Protein AF-A0A2S9KIG6-F1 (afdb_monomer_lite)

Sequence (234 aa):
MPQPHATAYAPYAATSIEDIPWLFLDARAYRRLGLVTIRHPGGATTRANHVIVSNYGIFVIEENTESGTFQASPGINWTQYRGEQSLEIPSPVRQVSNEVQALLEALDLPGSCFHPAVFFTSGQAYLKGEVPDNVIAEGFTDYVKSFKKVMLSDSQVEDIVAQLTTPKAQAKPEHKPQPHPPTQPAHSKPAPGRHEPAHPAPTPAPNQAKNIIYGLAALLLGALIMSLLVSWLS

pLDDT: mean 72.73, std 25.73, range [27.38, 98.44]

Organism: NCBI:txid86180

Structure (mmCIF, N/CA/C/O backbone):
data_AF-A0A2S9KIG6-F1
#
_entry.id   AF-A0A2S9KIG6-F1
#
loop_
_atom_site.group_PDB
_atom_site.id
_atom_site.type_symbol
_atom_site.label_atom_id
_atom_site.label_alt_id
_atom_site.label_comp_id
_atom_site.label_asym_id
_atom_site.label_entity_id
_atom_site.label_seq_id
_atom_site.pdbx_PDB_ins_code
_atom_site.Cartn_x
_atom_site.Cartn_y
_atom_site.Cartn_z
_atom_site.occupancy
_atom_site.B_iso_or_equiv
_atom_site.auth_seq_id
_atom_site.auth_comp_id
_atom_site.auth_asym_id
_atom_site.auth_atom_id
_atom_site.pdbx_PDB_model_num
ATOM 1 N N . MET A 1 1 ? 3.557 8.461 28.977 1.00 37.84 1 MET A N 1
ATOM 2 C CA . MET A 1 1 ? 4.339 8.462 27.722 1.00 37.84 1 MET A CA 1
ATOM 3 C C . MET A 1 1 ? 3.450 8.997 26.609 1.00 37.84 1 MET A C 1
ATOM 5 O O . MET A 1 1 ? 2.283 8.624 26.605 1.00 37.84 1 MET A O 1
ATOM 9 N N . PRO A 1 2 ? 3.921 9.902 25.739 1.00 47.59 2 PRO A N 1
ATOM 10 C CA . PRO A 1 2 ? 3.135 10.356 24.594 1.00 47.59 2 PRO A CA 1
ATOM 11 C C . PRO A 1 2 ? 3.133 9.281 23.494 1.00 47.59 2 PRO A C 1
ATOM 13 O O . PRO A 1 2 ? 4.197 8.843 23.068 1.00 47.59 2 PRO A O 1
ATOM 16 N N . GLN A 1 3 ? 1.942 8.849 23.078 1.00 52.91 3 GLN A N 1
ATOM 17 C CA . GLN A 1 3 ? 1.726 7.927 21.955 1.00 52.91 3 GLN A CA 1
ATOM 18 C C . GLN A 1 3 ? 1.949 8.661 20.613 1.00 52.91 3 GLN A C 1
ATOM 20 O O . GLN A 1 3 ? 1.585 9.841 20.527 1.00 52.91 3 GLN A O 1
ATOM 25 N N . PRO A 1 4 ? 2.518 8.019 19.574 1.00 60.47 4 PRO A N 1
ATOM 26 C CA . PRO A 1 4 ? 2.580 8.590 18.230 1.00 60.47 4 PRO A CA 1
ATOM 27 C C . PRO A 1 4 ? 1.174 8.936 17.716 1.00 60.47 4 PRO A C 1
ATOM 29 O O . PRO A 1 4 ? 0.182 8.281 18.035 1.00 60.47 4 PRO A O 1
ATOM 32 N N . HIS A 1 5 ? 1.066 10.027 16.960 1.00 58.91 5 HIS A N 1
ATOM 33 C CA . HIS A 1 5 ? -0.221 10.547 16.491 1.00 58.91 5 HIS A CA 1
ATOM 34 C C . HIS A 1 5 ? -0.214 10.680 14.971 1.00 58.91 5 HIS A C 1
ATOM 36 O O . HIS A 1 5 ? 0.712 11.265 14.403 1.00 58.91 5 HIS A O 1
ATOM 42 N N . ALA A 1 6 ? -1.264 10.166 14.333 1.00 67.12 6 ALA A N 1
ATOM 43 C CA . ALA A 1 6 ? -1.491 10.277 12.902 1.00 67.12 6 ALA A CA 1
ATOM 44 C C . ALA A 1 6 ? -2.525 11.371 12.583 1.00 67.12 6 ALA A C 1
ATOM 46 O O . ALA A 1 6 ? -3.365 11.719 13.411 1.00 67.12 6 ALA A O 1
ATOM 47 N N . THR A 1 7 ? -2.436 11.953 11.392 1.00 66.75 7 THR A N 1
ATOM 48 C CA . THR A 1 7 ? -3.397 12.930 10.866 1.00 66.75 7 THR A CA 1
ATOM 49 C C . THR A 1 7 ? -3.489 12.783 9.355 1.00 66.75 7 THR A C 1
ATOM 51 O O . THR A 1 7 ? -2.460 12.775 8.684 1.00 66.75 7 THR A O 1
ATOM 54 N N . ALA A 1 8 ? -4.700 12.723 8.818 1.00 55.22 8 ALA A N 1
ATOM 55 C CA . ALA A 1 8 ? -4.980 12.557 7.405 1.00 55.22 8 ALA A CA 1
ATOM 56 C C . ALA A 1 8 ? -5.718 13.772 6.859 1.00 55.22 8 ALA A C 1
ATOM 58 O O . ALA A 1 8 ? -6.449 14.457 7.577 1.00 55.22 8 ALA A O 1
ATOM 59 N N . TYR A 1 9 ? -5.527 14.028 5.571 1.00 48.12 9 TYR A N 1
ATOM 60 C CA . TYR A 1 9 ? -6.346 14.985 4.838 1.00 48.12 9 TYR A CA 1
ATOM 61 C C . TYR A 1 9 ? -7.692 14.360 4.440 1.00 48.12 9 TYR A C 1
ATOM 63 O O . TYR A 1 9 ? -7.824 13.136 4.391 1.00 48.12 9 TYR A O 1
ATOM 71 N N . ALA A 1 10 ? -8.694 15.221 4.219 1.00 47.88 10 ALA A N 1
ATOM 72 C CA . ALA A 1 10 ? -10.093 14.864 3.965 1.00 47.88 10 ALA A CA 1
ATOM 73 C C . ALA A 1 10 ? -10.262 13.700 2.961 1.00 47.88 10 ALA A C 1
ATOM 75 O O . ALA A 1 10 ? -9.436 13.564 2.054 1.00 47.88 10 ALA A O 1
ATOM 76 N N . PRO A 1 11 ? -11.331 12.881 3.079 1.00 53.16 11 PRO A N 1
ATOM 77 C CA . PRO A 1 11 ? -11.620 11.841 2.096 1.00 53.16 11 PRO A CA 1
ATOM 78 C C . PRO A 1 11 ? -11.667 12.459 0.695 1.00 53.16 11 PRO A C 1
ATOM 80 O O . PRO A 1 11 ? -12.357 13.454 0.467 1.00 53.16 11 PRO A O 1
ATOM 83 N N . TYR A 1 12 ? -10.885 11.892 -0.222 1.00 48.88 12 TYR A N 1
ATOM 84 C CA . TYR A 1 12 ? -10.748 12.395 -1.584 1.00 48.88 12 TYR A CA 1
ATOM 85 C C . TYR A 1 12 ? -12.115 12.486 -2.284 1.00 48.88 12 TYR A C 1
ATOM 87 O O . TYR A 1 12 ? -12.825 11.485 -2.416 1.00 48.88 12 TYR A O 1
ATOM 95 N N . ALA A 1 13 ? -12.447 13.673 -2.797 1.00 44.22 13 ALA A N 1
ATOM 96 C CA . ALA A 1 13 ? -13.462 13.836 -3.830 1.00 44.22 13 ALA A CA 1
ATOM 97 C C . ALA A 1 13 ? -12.830 13.472 -5.183 1.00 44.22 13 ALA A C 1
ATOM 99 O O . ALA A 1 13 ? -11.855 14.104 -5.589 1.00 44.22 13 ALA A O 1
ATOM 100 N N . ALA A 1 14 ? -13.362 12.444 -5.851 1.00 45.72 14 ALA A N 1
ATOM 101 C CA . ALA A 1 14 ? -12.839 11.926 -7.116 1.00 45.72 14 ALA A CA 1
ATOM 102 C C . ALA A 1 14 ? -12.773 13.027 -8.184 1.00 45.72 14 ALA A C 1
ATOM 104 O O . ALA A 1 14 ? -13.810 13.427 -8.717 1.00 45.72 14 ALA A O 1
ATOM 105 N N . THR A 1 15 ? -11.578 13.545 -8.469 1.00 38.34 15 THR A N 1
ATOM 106 C CA . THR A 1 15 ? -11.405 14.640 -9.443 1.00 38.34 15 THR A CA 1
ATOM 107 C C . THR A 1 15 ? -10.122 14.550 -10.281 1.00 38.34 15 THR A C 1
ATOM 109 O O . THR A 1 15 ? -9.978 15.361 -11.196 1.00 38.34 15 THR A O 1
ATOM 112 N N . SER A 1 16 ? -9.231 13.564 -10.076 1.00 48.81 16 SER A N 1
ATOM 113 C CA . SER A 1 16 ? -8.034 13.367 -10.921 1.00 48.81 16 SER A CA 1
ATOM 114 C C . SER A 1 16 ? -7.972 11.976 -11.578 1.00 48.81 16 SER A C 1
ATOM 116 O O . SER A 1 16 ? -8.570 11.013 -11.109 1.00 48.81 16 SER A O 1
ATOM 118 N N . ILE A 1 17 ? -7.246 11.853 -12.699 1.00 48.78 17 ILE A N 1
ATOM 119 C CA . ILE A 1 17 ? -7.000 10.572 -13.405 1.00 48.78 17 ILE A CA 1
ATOM 120 C C . ILE A 1 17 ? -6.242 9.569 -12.507 1.00 48.78 17 ILE A C 1
ATOM 122 O O . ILE A 1 17 ? -6.382 8.360 -12.675 1.00 48.78 17 ILE A O 1
ATOM 126 N N . GLU A 1 18 ? -5.525 10.068 -11.497 1.00 53.94 18 GLU A N 1
ATOM 127 C CA . GLU A 1 18 ? -4.848 9.291 -10.445 1.00 53.94 18 GLU A CA 1
ATOM 128 C C . GLU A 1 18 ? -5.850 8.565 -9.515 1.00 53.94 18 GLU A C 1
ATOM 130 O O . GLU A 1 18 ? -5.496 7.610 -8.826 1.00 53.94 18 GLU A O 1
ATOM 135 N N . ASP A 1 19 ? -7.138 8.946 -9.527 1.00 58.09 19 ASP A N 1
ATOM 136 C CA . ASP A 1 19 ? -8.172 8.310 -8.703 1.00 58.09 19 ASP A CA 1
ATOM 137 C C . ASP A 1 19 ? -8.718 6.988 -9.292 1.00 58.09 19 ASP A C 1
ATOM 139 O O . ASP A 1 19 ? -9.339 6.207 -8.566 1.00 58.09 19 ASP A O 1
ATOM 143 N N . ILE A 1 20 ? -8.516 6.712 -10.589 1.00 60.66 20 ILE A N 1
ATOM 144 C CA . ILE A 1 20 ? -9.238 5.658 -11.338 1.00 60.66 20 ILE A CA 1
ATOM 145 C C . ILE A 1 20 ? -9.161 4.256 -10.702 1.00 60.66 20 ILE A C 1
ATOM 147 O O . ILE A 1 20 ? -10.201 3.603 -10.586 1.00 60.66 20 ILE A O 1
ATOM 151 N N . PRO A 1 21 ? -7.999 3.766 -10.242 1.00 60.84 21 PRO A N 1
ATOM 152 C CA . PRO A 1 21 ? -7.894 2.416 -9.679 1.00 60.84 21 PRO A CA 1
ATOM 153 C C . PRO A 1 21 ? -8.640 2.248 -8.350 1.00 60.84 21 PRO A C 1
ATOM 155 O O . PRO A 1 21 ? -9.051 1.146 -7.978 1.00 60.84 21 PRO A O 1
ATOM 158 N N . TRP A 1 22 ? -8.838 3.359 -7.642 1.00 67.81 22 TRP A N 1
ATOM 159 C CA . TRP A 1 22 ? -9.483 3.418 -6.338 1.00 67.81 22 TRP A CA 1
ATOM 160 C C . TRP A 1 22 ? -11.014 3.473 -6.442 1.00 67.81 22 TRP A C 1
ATOM 162 O O . TRP A 1 22 ? -11.701 3.110 -5.488 1.00 67.81 22 TRP A O 1
ATOM 172 N N . LEU A 1 23 ? -11.557 3.880 -7.599 1.00 63.09 23 LEU A N 1
ATOM 173 C CA . LEU A 1 23 ? -13.000 4.046 -7.837 1.00 63.09 23 LEU A CA 1
ATOM 174 C C . LEU A 1 23 ? -13.799 2.735 -7.779 1.00 63.09 23 LEU A C 1
ATOM 176 O O . LEU A 1 23 ? -15.009 2.765 -7.568 1.00 63.09 23 LEU A O 1
ATOM 180 N N . PHE A 1 24 ? -13.150 1.583 -7.967 1.00 79.56 24 PHE A N 1
ATOM 181 C CA . PHE A 1 24 ? -13.828 0.280 -8.046 1.00 79.56 24 PHE A CA 1
ATOM 182 C C . PHE A 1 24 ? -13.965 -0.445 -6.696 1.00 79.56 24 PHE A C 1
ATOM 184 O O . PHE A 1 24 ? -14.410 -1.604 -6.636 1.00 79.56 24 PHE A O 1
ATOM 191 N N . LEU A 1 25 ? -13.587 0.220 -5.604 1.00 87.81 25 LEU A N 1
ATOM 192 C CA . LEU A 1 25 ? -13.814 -0.237 -4.238 1.00 87.81 25 LEU A CA 1
ATOM 193 C C . LEU A 1 25 ? -15.063 0.446 -3.666 1.00 87.81 25 LEU A C 1
ATOM 195 O O . LEU A 1 25 ? -15.216 1.660 -3.761 1.00 87.81 25 LEU A O 1
ATOM 199 N N . ASP A 1 26 ? -15.960 -0.335 -3.056 1.00 90.31 26 ASP A N 1
ATOM 200 C CA . ASP A 1 26 ? -17.118 0.225 -2.352 1.00 90.31 26 ASP A CA 1
ATOM 201 C C . ASP A 1 26 ? -16.625 1.054 -1.160 1.00 90.31 26 ASP A C 1
ATOM 203 O O . ASP A 1 26 ? -16.084 0.502 -0.201 1.00 90.31 26 ASP A O 1
ATOM 207 N N . ALA A 1 27 ? -16.840 2.370 -1.202 1.00 88.19 27 ALA A N 1
ATOM 208 C CA . ALA A 1 27 ? -16.428 3.298 -0.150 1.00 88.19 27 ALA A CA 1
ATOM 209 C C . ALA A 1 27 ? -17.022 2.950 1.232 1.00 88.19 27 ALA A C 1
ATOM 211 O O . ALA A 1 27 ? -16.457 3.321 2.266 1.00 88.19 27 ALA A O 1
ATOM 212 N N . ARG A 1 28 ? -18.140 2.205 1.271 1.00 89.00 28 ARG A N 1
ATOM 213 C CA . ARG A 1 28 ? -18.754 1.686 2.503 1.00 89.00 28 ARG A CA 1
ATOM 214 C C . ARG A 1 28 ? -18.085 0.427 3.051 1.00 89.00 28 ARG A C 1
ATOM 216 O O . ARG A 1 28 ? -18.244 0.155 4.237 1.00 89.00 28 ARG A O 1
ATOM 223 N N . ALA A 1 29 ? -17.301 -0.292 2.261 1.00 93.06 29 ALA A N 1
ATOM 224 C CA . ALA A 1 29 ? -16.521 -1.443 2.725 1.00 93.06 29 ALA A CA 1
ATOM 225 C C . ALA A 1 29 ? -15.015 -1.138 2.833 1.00 93.06 29 ALA A C 1
ATOM 227 O O . ALA A 1 29 ? -14.299 -1.780 3.601 1.00 93.06 29 ALA A O 1
ATOM 228 N N . TYR A 1 30 ? -14.540 -0.151 2.073 1.00 95.50 30 TYR A N 1
ATOM 229 C CA . TYR A 1 30 ? -13.139 0.232 1.941 1.00 95.50 30 TYR A CA 1
ATOM 230 C C . TYR A 1 30 ? -13.019 1.750 2.108 1.00 95.50 30 TYR A C 1
ATOM 232 O O . TYR A 1 30 ? -13.205 2.521 1.165 1.00 95.50 30 TYR A O 1
ATOM 240 N N . ARG A 1 31 ? -12.731 2.194 3.333 1.00 94.38 31 ARG A N 1
ATOM 241 C CA . ARG A 1 31 ? -12.563 3.610 3.680 1.00 94.38 31 ARG A CA 1
ATOM 242 C C . ARG A 1 31 ? -11.214 4.087 3.157 1.00 94.38 31 ARG A C 1
ATOM 244 O O . ARG A 1 31 ? -10.185 3.856 3.790 1.00 94.38 31 ARG A O 1
ATOM 251 N N . ARG A 1 32 ? -11.215 4.733 1.992 1.00 91.56 32 ARG A N 1
ATOM 252 C CA . ARG A 1 32 ? -10.014 5.375 1.451 1.00 91.56 32 ARG A CA 1
ATOM 253 C C . ARG A 1 32 ? -9.707 6.645 2.233 1.00 91.56 32 ARG A C 1
ATOM 255 O O . ARG A 1 32 ? -10.530 7.555 2.309 1.00 91.56 32 ARG A O 1
ATOM 262 N N . LEU A 1 33 ? -8.498 6.704 2.759 1.00 89.19 33 LEU A N 1
ATOM 263 C CA . LEU A 1 33 ? -7.903 7.883 3.355 1.00 89.19 33 LEU A CA 1
ATOM 264 C C . LEU A 1 33 ? -6.919 8.478 2.349 1.00 89.19 33 LEU A C 1
ATOM 266 O O . LEU A 1 33 ? -6.248 7.742 1.621 1.00 89.19 33 LEU A O 1
ATOM 270 N N . GLY A 1 34 ? -6.867 9.810 2.289 1.00 78.44 34 GLY A N 1
ATOM 271 C CA . GLY A 1 34 ? -5.808 10.492 1.555 1.00 78.44 34 GLY A CA 1
ATOM 272 C C . GLY A 1 34 ? -4.480 10.427 2.304 1.00 78.44 34 GLY A C 1
ATOM 273 O O . GLY A 1 34 ? -4.281 9.552 3.144 1.00 78.44 34 GLY A O 1
ATOM 274 N N . LEU A 1 35 ? -3.597 11.395 2.049 1.00 86.38 35 LEU A N 1
ATOM 275 C CA . LEU A 1 35 ? -2.304 11.480 2.725 1.00 86.38 35 LEU A CA 1
ATOM 276 C C . LEU A 1 35 ? -2.468 11.401 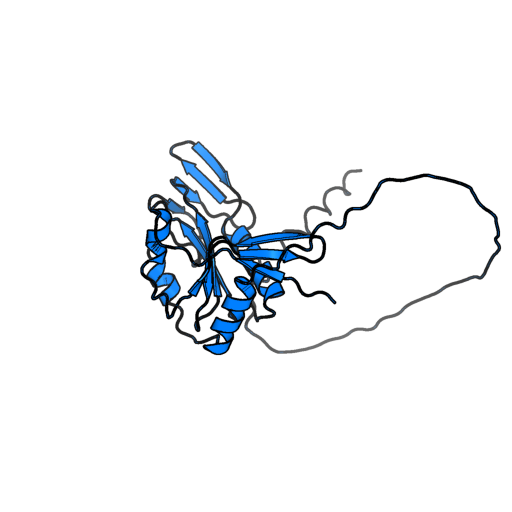4.249 1.00 86.38 35 LEU A C 1
ATOM 278 O O . LEU A 1 35 ? -2.981 12.339 4.865 1.00 86.38 35 LEU A O 1
ATOM 282 N N . VAL A 1 36 ? -1.966 10.320 4.842 1.00 90.75 36 VAL A N 1
ATOM 283 C CA . VAL A 1 36 ? -1.833 10.114 6.284 1.00 90.75 36 VAL A CA 1
ATOM 284 C C . VAL A 1 36 ? -0.423 10.516 6.704 1.00 90.75 36 VAL A C 1
ATOM 286 O O . VAL A 1 36 ? 0.570 10.116 6.108 1.00 90.75 36 VAL A O 1
ATOM 289 N N . THR A 1 37 ? -0.315 11.327 7.748 1.00 90.81 37 THR A N 1
ATOM 290 C CA . THR A 1 37 ? 0.945 11.821 8.304 1.00 90.81 37 THR A CA 1
ATOM 291 C C . THR A 1 37 ? 1.086 11.339 9.742 1.00 90.81 37 THR A C 1
ATOM 293 O O . THR A 1 37 ? 0.285 11.721 10.590 1.00 90.81 37 THR A O 1
ATOM 296 N N . ILE A 1 38 ? 2.112 10.543 10.033 1.00 90.50 38 ILE A N 1
ATOM 297 C CA . ILE A 1 38 ? 2.402 9.974 11.355 1.00 90.50 38 ILE A CA 1
ATOM 298 C C . ILE A 1 38 ? 3.575 10.722 11.972 1.00 90.50 38 ILE A C 1
ATOM 300 O O . ILE A 1 38 ? 4.651 10.801 11.379 1.00 90.50 38 ILE A O 1
ATOM 304 N N . ARG A 1 39 ? 3.376 11.271 13.171 1.00 88.94 39 ARG A N 1
ATOM 305 C CA . ARG A 1 39 ? 4.430 11.951 13.929 1.00 88.94 39 ARG A CA 1
ATOM 306 C C . ARG A 1 39 ? 5.043 11.007 14.952 1.00 88.94 39 ARG A C 1
ATOM 308 O O . ARG A 1 39 ? 4.350 10.541 15.858 1.00 88.94 39 ARG A O 1
ATOM 315 N N . HIS A 1 40 ? 6.348 10.799 14.828 1.00 85.25 40 HIS A N 1
ATOM 316 C CA . HIS A 1 40 ? 7.140 9.969 15.727 1.00 85.25 40 HIS A CA 1
ATOM 317 C C . HIS A 1 40 ? 7.564 10.729 16.986 1.00 85.25 40 HIS A C 1
ATOM 319 O O . HIS A 1 40 ? 7.754 11.955 16.944 1.00 85.25 40 HIS A O 1
ATOM 325 N N . PRO A 1 41 ? 7.805 10.020 18.103 1.00 80.31 41 PRO A N 1
ATOM 326 C CA . PRO A 1 41 ? 8.571 10.564 19.217 1.00 80.31 41 PRO A CA 1
ATOM 327 C C . PRO A 1 41 ? 9.927 11.086 18.711 1.00 80.31 41 PRO A C 1
ATOM 329 O O . PRO A 1 41 ? 10.682 10.362 18.073 1.00 80.31 41 PRO A O 1
ATOM 332 N N . GLY A 1 42 ? 10.228 12.366 18.950 1.00 80.62 42 GLY A N 1
ATOM 333 C CA . GLY A 1 42 ? 11.438 13.025 18.428 1.00 80.62 42 GLY A CA 1
ATOM 334 C C . GLY A 1 42 ? 11.208 13.941 17.220 1.00 80.62 42 GLY A C 1
ATOM 335 O O . GLY A 1 42 ? 12.139 14.607 16.780 1.00 80.62 42 GLY A O 1
ATOM 336 N N . GLY A 1 43 ? 9.973 14.039 16.716 1.00 83.31 43 GLY A N 1
ATOM 337 C CA . GLY A 1 43 ? 9.573 15.053 15.732 1.00 83.31 43 GLY A CA 1
ATOM 338 C C . GLY A 1 43 ? 9.741 14.645 14.267 1.00 83.31 43 GLY A C 1
ATOM 339 O O . GLY A 1 43 ? 9.265 15.362 13.386 1.00 83.31 43 GLY A O 1
ATOM 340 N N . ALA A 1 44 ? 10.349 13.486 13.995 1.00 87.75 44 ALA A N 1
ATOM 341 C CA . ALA A 1 44 ? 10.340 12.891 12.662 1.00 87.75 44 ALA A CA 1
ATOM 342 C C . ALA A 1 44 ? 8.904 12.565 12.219 1.00 87.75 44 ALA A C 1
ATOM 344 O O . ALA A 1 44 ? 8.010 12.339 13.038 1.00 87.75 44 ALA A O 1
ATOM 345 N N . THR A 1 45 ? 8.673 12.559 10.909 1.00 90.94 45 THR A N 1
ATOM 346 C CA . THR A 1 45 ? 7.348 12.335 10.329 1.00 90.94 45 THR A CA 1
ATOM 347 C C . THR A 1 45 ? 7.434 11.312 9.205 1.00 90.94 45 THR A C 1
ATOM 349 O O . THR A 1 45 ? 8.243 11.482 8.296 1.00 90.94 45 THR A O 1
ATOM 352 N N . THR A 1 46 ? 6.573 10.297 9.247 1.00 92.00 46 THR A N 1
ATOM 353 C CA . THR A 1 46 ? 6.326 9.386 8.121 1.00 92.00 46 THR A CA 1
ATOM 354 C C . THR A 1 46 ? 5.027 9.787 7.439 1.00 92.00 46 THR A C 1
ATOM 356 O O . THR A 1 46 ? 4.073 10.202 8.096 1.00 92.00 46 THR A O 1
ATOM 359 N N . ARG A 1 47 ? 4.990 9.693 6.116 1.00 91.25 47 ARG A N 1
ATOM 360 C CA . ARG A 1 47 ? 3.796 9.930 5.307 1.00 91.25 47 ARG A CA 1
ATOM 361 C C . ARG A 1 47 ? 3.416 8.624 4.632 1.00 91.25 47 ARG A C 1
ATOM 363 O O . ARG A 1 47 ? 4.324 7.915 4.243 1.00 91.25 47 ARG A O 1
ATOM 370 N N . ALA A 1 48 ? 2.122 8.349 4.539 1.00 90.00 48 ALA A N 1
ATOM 371 C CA . ALA A 1 48 ? 1.548 7.275 3.744 1.00 90.00 48 ALA A CA 1
ATOM 372 C C . ALA A 1 48 ? 0.494 7.901 2.835 1.00 90.00 48 ALA A C 1
ATOM 374 O O . ALA A 1 48 ? -0.492 8.465 3.319 1.00 90.00 48 ALA A O 1
ATOM 375 N N . ASN A 1 49 ? 0.739 7.894 1.527 1.00 81.81 49 ASN A N 1
ATOM 376 C CA . ASN A 1 49 ? -0.070 8.667 0.581 1.00 81.81 49 ASN A CA 1
ATOM 377 C C . ASN A 1 49 ? -1.469 8.069 0.390 1.00 81.81 49 ASN A C 1
ATOM 379 O O . ASN A 1 49 ? -2.450 8.810 0.301 1.00 81.81 49 ASN A O 1
ATOM 383 N N . HIS A 1 50 ? -1.553 6.737 0.379 1.00 89.38 50 HIS A N 1
ATOM 384 C CA . HIS A 1 50 ? -2.787 6.002 0.143 1.00 89.38 50 HIS A CA 1
ATOM 385 C C . HIS A 1 50 ? -2.959 4.936 1.217 1.00 89.38 50 HIS A C 1
ATOM 387 O O . HIS A 1 50 ? -2.212 3.961 1.284 1.00 89.38 50 HIS A O 1
ATOM 393 N N . VAL A 1 51 ? -3.975 5.122 2.057 1.00 94.19 51 VAL A N 1
ATOM 394 C CA . VAL A 1 51 ? -4.354 4.142 3.075 1.00 94.19 51 VAL A CA 1
ATOM 395 C C . VAL A 1 51 ? -5.810 3.763 2.867 1.00 94.19 51 VAL A C 1
ATOM 397 O O . VAL A 1 51 ? -6.669 4.625 2.697 1.00 94.19 51 VAL A O 1
ATOM 400 N N . ILE A 1 52 ? -6.110 2.469 2.891 1.00 95.75 52 ILE A N 1
ATOM 401 C CA . ILE A 1 52 ? -7.481 1.959 2.855 1.00 95.75 52 ILE A CA 1
ATOM 402 C C . ILE A 1 52 ? -7.733 1.184 4.137 1.00 95.75 52 ILE A C 1
ATOM 404 O O . ILE A 1 52 ? -7.021 0.228 4.434 1.00 95.75 52 ILE A O 1
ATOM 408 N N . VAL A 1 53 ? -8.778 1.558 4.868 1.00 97.38 53 VAL A N 1
ATOM 409 C CA . VAL A 1 53 ? -9.211 0.854 6.078 1.00 97.38 53 VAL A CA 1
ATOM 410 C C . VAL A 1 53 ? -10.464 0.042 5.762 1.00 97.38 53 VAL A C 1
ATOM 412 O O . VAL A 1 53 ? -11.434 0.558 5.207 1.00 97.38 53 VAL A O 1
ATOM 415 N N . SER A 1 54 ? -10.445 -1.245 6.091 1.00 98.25 54 SER A N 1
ATOM 416 C CA . SER A 1 54 ? -11.551 -2.175 5.862 1.00 98.25 54 SER A CA 1
ATOM 417 C C . SER A 1 54 ? -11.600 -3.226 6.967 1.00 98.25 54 SER A C 1
ATOM 419 O O . SER A 1 54 ? -10.603 -3.474 7.641 1.00 98.25 54 SER A O 1
ATOM 421 N N . ASN A 1 55 ? -12.722 -3.933 7.104 1.00 98.31 55 ASN A N 1
ATOM 422 C CA . ASN A 1 55 ? -12.808 -5.107 7.973 1.00 98.31 55 ASN A CA 1
ATOM 423 C C . ASN A 1 55 ? -11.763 -6.178 7.626 1.00 98.31 55 ASN A C 1
ATOM 425 O O . ASN A 1 55 ? -11.392 -6.970 8.487 1.00 98.31 55 ASN A O 1
ATOM 429 N N . TYR A 1 56 ? -11.270 -6.214 6.384 1.00 98.44 56 TYR A N 1
ATOM 430 C CA . TYR A 1 56 ? -10.248 -7.166 5.932 1.00 98.44 56 TYR A CA 1
ATOM 431 C C . TYR A 1 56 ? -8.807 -6.750 6.277 1.00 98.44 56 TYR A C 1
ATOM 433 O O . TYR A 1 56 ? -7.877 -7.521 6.040 1.00 98.44 56 TYR A O 1
ATOM 441 N N . GLY A 1 57 ? -8.616 -5.559 6.850 1.00 98.19 57 GLY A N 1
ATOM 442 C CA . GLY A 1 57 ? -7.316 -5.012 7.235 1.00 98.19 57 GLY A CA 1
ATOM 443 C C . GLY A 1 57 ? -7.088 -3.584 6.736 1.00 98.19 57 GLY A C 1
ATOM 444 O O . GLY A 1 57 ? -7.983 -2.931 6.195 1.00 98.19 57 GLY A O 1
ATOM 445 N N . ILE A 1 58 ? -5.861 -3.114 6.937 1.00 98.06 58 ILE A N 1
ATOM 446 C CA . ILE A 1 58 ? -5.363 -1.799 6.545 1.00 98.06 58 ILE A CA 1
ATOM 447 C C . ILE A 1 58 ? -4.410 -1.994 5.372 1.00 98.06 58 ILE A C 1
ATOM 449 O O . ILE A 1 58 ? -3.325 -2.553 5.527 1.00 98.06 58 ILE A O 1
ATOM 453 N N . PHE A 1 59 ? -4.808 -1.526 4.198 1.00 97.50 59 PHE A N 1
ATOM 454 C CA . PHE A 1 59 ? -3.962 -1.541 3.013 1.00 97.50 59 PHE A CA 1
ATOM 455 C C . PHE A 1 59 ? -3.175 -0.241 2.973 1.00 97.50 59 PHE A C 1
ATOM 457 O O . PHE A 1 59 ? -3.767 0.838 2.994 1.00 97.50 59 PHE A O 1
ATOM 464 N N . VAL A 1 60 ? -1.854 -0.351 2.935 1.00 96.69 60 VAL A N 1
ATOM 465 C CA . VAL A 1 60 ? -0.938 0.788 2.831 1.00 96.69 60 VAL A CA 1
ATOM 466 C C . VAL A 1 60 ? -0.312 0.689 1.458 1.00 96.69 60 VAL A C 1
ATOM 468 O O . VAL A 1 60 ? 0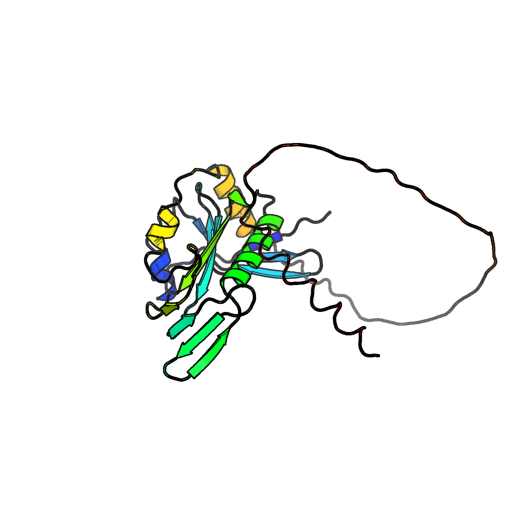.291 -0.341 1.154 1.00 96.69 60 VAL A O 1
ATOM 471 N N . ILE A 1 61 ? -0.535 1.691 0.612 1.00 94.81 61 ILE A N 1
ATOM 472 C CA . ILE A 1 61 ? -0.126 1.628 -0.785 1.00 94.81 61 ILE A CA 1
ATOM 473 C C . ILE A 1 61 ? 0.898 2.711 -1.102 1.00 94.81 61 ILE A C 1
ATOM 475 O O . ILE A 1 61 ? 0.602 3.904 -1.018 1.00 94.81 61 ILE A O 1
ATOM 479 N N . GLU A 1 62 ? 2.068 2.262 -1.548 1.00 92.81 62 GLU A N 1
ATOM 480 C CA . GLU A 1 62 ? 3.027 3.093 -2.268 1.00 92.81 62 GLU A CA 1
ATOM 481 C C . GLU A 1 62 ? 2.585 3.168 -3.732 1.00 92.81 62 GLU A C 1
ATOM 483 O O . GLU A 1 62 ? 2.607 2.167 -4.458 1.00 92.81 62 GLU A O 1
ATOM 488 N N . GLU A 1 63 ? 2.145 4.346 -4.162 1.00 89.88 63 GLU A N 1
ATOM 489 C CA . GLU A 1 63 ? 1.813 4.597 -5.561 1.00 89.88 63 GLU A CA 1
ATOM 490 C C . GLU A 1 63 ? 3.080 4.934 -6.352 1.00 89.88 63 GLU A C 1
ATOM 492 O O . GLU A 1 63 ? 3.849 5.818 -5.981 1.00 89.88 63 GLU A O 1
ATOM 497 N N . ASN A 1 64 ? 3.264 4.266 -7.489 1.00 90.44 64 ASN A N 1
ATOM 498 C CA . ASN A 1 64 ? 4.311 4.581 -8.444 1.00 90.44 64 ASN A CA 1
ATOM 499 C C . ASN A 1 64 ? 3.698 4.977 -9.796 1.00 90.44 64 ASN A C 1
ATOM 501 O O . ASN A 1 64 ? 3.151 4.152 -10.528 1.00 90.44 64 ASN A O 1
ATOM 505 N N . THR A 1 65 ? 3.804 6.253 -10.149 1.00 90.69 65 THR A N 1
ATOM 506 C CA . THR A 1 65 ? 3.242 6.810 -11.391 1.00 90.69 65 THR A CA 1
ATOM 507 C C . THR A 1 65 ? 4.207 6.727 -12.574 1.00 90.69 65 THR A C 1
ATOM 509 O O . THR A 1 65 ? 3.882 7.153 -13.684 1.00 90.69 65 THR A O 1
ATOM 512 N N . GLU A 1 66 ? 5.407 6.183 -12.376 1.00 91.06 66 GLU A N 1
ATOM 513 C CA . GLU A 1 66 ? 6.437 6.164 -13.401 1.00 91.06 66 GLU A CA 1
ATOM 514 C C . GLU A 1 66 ? 6.174 5.053 -14.433 1.00 91.06 66 GLU A C 1
ATOM 516 O O . GLU A 1 66 ? 5.682 3.961 -14.136 1.00 91.06 66 GLU A O 1
ATOM 521 N N . SER A 1 67 ? 6.534 5.318 -15.688 1.00 93.44 67 SER A N 1
ATOM 522 C CA . SER A 1 67 ? 6.546 4.320 -16.762 1.00 93.44 67 SER A CA 1
ATOM 523 C C . SER A 1 67 ? 7.945 3.742 -16.982 1.00 93.44 67 SER A C 1
ATOM 525 O O . SER A 1 67 ? 8.963 4.366 -16.642 1.00 93.44 67 SER A O 1
ATOM 527 N N . GLY A 1 68 ? 8.006 2.552 -17.577 1.00 94.94 68 GLY A N 1
ATOM 528 C CA . GLY A 1 68 ? 9.252 1.874 -17.928 1.00 94.94 68 GLY A CA 1
ATOM 529 C C . GLY A 1 68 ? 9.279 0.412 -17.499 1.00 94.94 68 GLY A C 1
ATOM 530 O O . GLY A 1 68 ? 8.282 -0.159 -17.064 1.00 94.94 68 GLY A O 1
ATOM 531 N N . THR A 1 69 ? 10.444 -0.213 -17.641 1.00 96.56 69 THR A N 1
ATOM 532 C CA . THR A 1 69 ? 10.679 -1.549 -17.082 1.00 96.56 69 THR A CA 1
ATOM 533 C C . THR A 1 69 ? 11.333 -1.416 -15.716 1.00 96.56 69 THR A C 1
ATOM 535 O O . THR A 1 69 ? 12.359 -0.756 -15.604 1.00 96.56 69 THR A O 1
ATOM 538 N N . PHE A 1 70 ? 10.786 -2.065 -14.698 1.00 96.19 70 PHE A N 1
ATOM 539 C CA . PHE A 1 70 ? 11.308 -2.047 -13.338 1.00 96.19 70 PHE A CA 1
ATOM 540 C C . PHE A 1 70 ? 11.830 -3.431 -12.987 1.00 96.19 70 PHE A C 1
ATOM 542 O O . PHE A 1 70 ? 11.080 -4.406 -12.961 1.00 96.19 70 PHE A O 1
ATOM 549 N N . GLN A 1 71 ? 13.129 -3.518 -12.737 1.00 94.75 71 GLN A N 1
ATOM 550 C CA . GLN A 1 71 ? 13.765 -4.735 -12.270 1.00 94.75 71 GLN A CA 1
ATOM 551 C C . GLN A 1 71 ? 13.880 -4.689 -10.751 1.00 94.75 71 GLN A C 1
ATOM 553 O O . GLN A 1 71 ? 14.578 -3.833 -10.196 1.00 94.75 71 GLN A O 1
ATOM 558 N N . ALA A 1 72 ? 13.188 -5.620 -10.097 1.00 90.75 72 ALA A N 1
ATOM 559 C CA . ALA A 1 72 ? 13.312 -5.817 -8.666 1.00 90.75 72 ALA A CA 1
ATOM 560 C C . ALA A 1 72 ? 14.683 -6.422 -8.342 1.00 90.75 72 ALA A C 1
ATOM 562 O O . ALA A 1 72 ? 15.125 -7.373 -8.990 1.00 90.75 72 ALA A O 1
ATOM 563 N N . SER A 1 73 ? 15.334 -5.880 -7.315 1.00 83.62 73 SER A N 1
ATOM 564 C CA . SER A 1 73 ? 16.590 -6.407 -6.779 1.00 83.62 73 SER A CA 1
ATOM 565 C C . SER A 1 73 ? 16.448 -6.626 -5.270 1.00 83.62 73 SER A C 1
ATOM 567 O O . SER A 1 73 ? 15.981 -5.719 -4.568 1.00 83.62 73 SER A O 1
ATOM 569 N N . PRO A 1 74 ? 16.848 -7.792 -4.734 1.00 68.69 74 PRO A N 1
ATOM 570 C CA . PRO A 1 74 ? 16.807 -8.037 -3.298 1.00 68.69 74 PRO A CA 1
ATOM 571 C C . PRO A 1 74 ? 17.695 -7.056 -2.512 1.00 68.69 74 PRO A C 1
ATOM 573 O O . PRO A 1 74 ? 18.887 -6.927 -2.775 1.00 68.69 74 PRO A O 1
ATOM 576 N N . GLY A 1 75 ? 17.121 -6.388 -1.506 1.00 63.31 75 GLY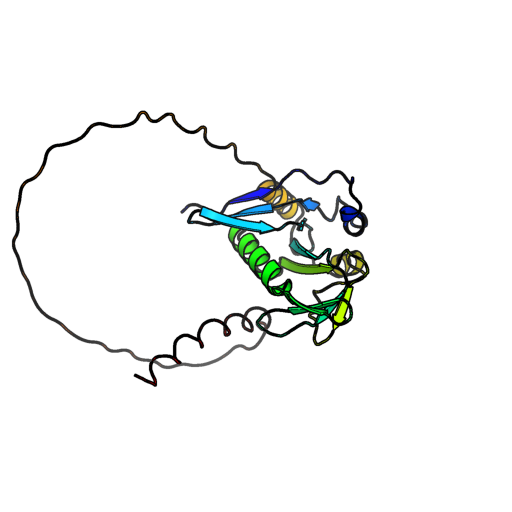 A N 1
ATOM 577 C CA . GLY A 1 75 ? 17.868 -5.749 -0.413 1.00 63.31 75 GLY A CA 1
ATOM 578 C C . GLY A 1 75 ? 18.446 -4.343 -0.631 1.00 63.31 75 GLY A C 1
ATOM 579 O O . GLY A 1 75 ? 19.045 -3.825 0.309 1.00 63.31 75 GLY A O 1
ATOM 580 N N . ILE A 1 76 ? 18.288 -3.703 -1.798 1.00 76.12 76 ILE A N 1
ATOM 581 C CA . ILE A 1 76 ? 18.859 -2.360 -2.051 1.00 76.12 76 ILE A CA 1
ATOM 582 C C . ILE A 1 76 ? 17.859 -1.467 -2.814 1.00 76.12 76 ILE A C 1
ATOM 584 O O . ILE A 1 76 ? 16.822 -1.070 -2.275 1.00 76.12 76 ILE A O 1
ATOM 588 N N . ASN A 1 77 ? 18.175 -1.179 -4.073 1.00 90.06 77 ASN A N 1
ATOM 589 C CA . ASN A 1 77 ? 17.499 -0.291 -5.000 1.00 90.06 77 ASN A CA 1
ATOM 590 C C . ASN A 1 77 ? 16.960 -1.124 -6.158 1.00 90.06 77 ASN A C 1
ATOM 592 O O . ASN A 1 77 ? 17.527 -2.160 -6.506 1.00 90.06 77 ASN A O 1
ATOM 596 N N . TRP A 1 78 ? 15.870 -0.673 -6.758 1.00 94.38 78 TRP A N 1
ATOM 597 C CA . TRP A 1 78 ? 15.388 -1.227 -8.015 1.00 94.38 78 TRP A CA 1
ATOM 598 C C . TRP A 1 78 ? 16.061 -0.513 -9.179 1.00 94.38 78 TRP A C 1
ATOM 600 O O . TRP A 1 78 ? 16.559 0.601 -9.031 1.00 94.38 78 TRP A O 1
ATOM 610 N N . THR A 1 79 ? 16.063 -1.138 -10.350 1.00 94.88 79 THR A N 1
ATOM 611 C CA . THR A 1 79 ? 16.535 -0.483 -11.572 1.00 94.88 79 THR A CA 1
ATOM 612 C C . THR A 1 79 ? 15.351 -0.204 -12.481 1.00 94.88 79 THR A C 1
ATOM 614 O O . THR A 1 79 ? 14.616 -1.118 -12.849 1.00 94.88 79 THR A O 1
ATOM 617 N N . GLN A 1 80 ? 15.170 1.057 -12.854 1.00 96.50 80 GLN A N 1
ATOM 618 C CA . GLN A 1 80 ? 14.208 1.479 -13.861 1.00 96.50 80 GLN A CA 1
ATOM 619 C C . GLN A 1 80 ? 14.913 1.629 -15.208 1.00 96.50 80 GLN A C 1
ATOM 621 O O . GLN A 1 80 ? 15.926 2.315 -15.305 1.00 96.50 80 GLN A O 1
ATOM 626 N N . TYR A 1 81 ? 14.343 1.044 -16.256 1.00 96.75 81 TYR A N 1
ATOM 627 C CA . TYR A 1 81 ? 14.796 1.191 -17.633 1.00 96.75 81 TYR A CA 1
ATOM 628 C C . TYR A 1 81 ? 13.787 1.994 -18.453 1.00 96.75 81 TYR A C 1
ATOM 630 O O . TYR A 1 81 ? 12.587 1.693 -18.460 1.00 96.75 81 TYR A O 1
ATOM 638 N N . ARG A 1 82 ? 14.295 2.980 -19.197 1.00 93.38 82 ARG A N 1
ATOM 639 C CA . ARG A 1 82 ? 13.562 3.768 -20.196 1.00 93.38 82 ARG A CA 1
ATOM 640 C C . ARG A 1 82 ? 14.325 3.727 -21.513 1.00 93.38 82 ARG A C 1
ATOM 642 O O . ARG A 1 82 ? 15.258 4.494 -21.734 1.00 93.38 82 ARG A O 1
ATOM 649 N N . GLY A 1 83 ? 13.943 2.789 -22.377 1.00 89.56 83 GLY A N 1
ATOM 650 C CA . GLY A 1 83 ? 14.730 2.467 -23.566 1.00 89.56 83 GLY A CA 1
ATOM 651 C C . GLY A 1 83 ? 16.103 1.927 -23.164 1.00 89.56 83 GLY A C 1
ATOM 652 O O . GLY A 1 83 ? 16.186 0.972 -22.397 1.00 89.56 83 GLY A O 1
ATOM 653 N N . GLU A 1 84 ? 17.167 2.554 -23.661 1.00 91.50 84 GLU A N 1
ATOM 654 C CA . GLU A 1 84 ? 18.555 2.172 -23.360 1.00 91.50 84 GLU A CA 1
ATOM 655 C C . GLU A 1 84 ? 19.083 2.766 -22.043 1.00 91.50 84 GLU A C 1
ATOM 657 O O . GLU A 1 84 ? 20.136 2.359 -21.559 1.00 91.50 84 GLU A O 1
ATOM 662 N N . GLN A 1 85 ? 18.368 3.725 -21.447 1.00 94.44 85 GLN A N 1
ATOM 663 C CA . GLN A 1 85 ? 18.778 4.365 -20.198 1.00 94.44 85 GLN A CA 1
ATOM 664 C C . GLN A 1 85 ? 18.310 3.554 -18.990 1.00 94.44 85 GLN A C 1
ATOM 666 O O . GLN A 1 85 ? 17.168 3.090 -18.952 1.00 94.44 85 GLN A O 1
ATOM 671 N N . SER A 1 86 ? 19.171 3.442 -17.978 1.00 94.81 86 SER A N 1
ATOM 672 C CA . SER A 1 86 ? 18.857 2.825 -16.688 1.00 94.81 86 SER A CA 1
ATOM 673 C C . SER A 1 86 ? 19.125 3.782 -15.531 1.00 94.81 86 SER A C 1
ATOM 675 O O . SER A 1 86 ? 20.146 4.471 -15.528 1.00 94.81 86 SER A O 1
ATOM 677 N N . LEU A 1 87 ? 18.253 3.769 -14.526 1.00 95.00 87 LEU A N 1
ATOM 678 C CA . LEU A 1 87 ? 18.388 4.534 -13.291 1.00 95.00 87 LEU A CA 1
ATOM 679 C C . LEU A 1 87 ? 18.161 3.620 -12.085 1.00 95.00 87 LEU A C 1
ATOM 681 O O . LEU A 1 87 ? 17.202 2.849 -12.061 1.00 95.00 87 LEU A O 1
ATOM 685 N N . GLU A 1 88 ? 19.018 3.722 -11.072 1.00 94.12 88 GLU A N 1
ATOM 686 C CA . GLU A 1 88 ? 18.724 3.135 -9.766 1.00 94.12 88 GLU A CA 1
ATOM 687 C C . GLU A 1 88 ? 17.716 4.001 -9.014 1.00 94.12 88 GLU A C 1
ATOM 689 O O . GLU A 1 88 ? 17.919 5.202 -8.833 1.00 94.12 88 GLU A O 1
ATOM 694 N N . ILE A 1 89 ? 16.643 3.374 -8.547 1.00 93.19 89 ILE A N 1
ATOM 695 C CA . ILE A 1 89 ? 15.596 4.007 -7.754 1.00 93.19 89 ILE A CA 1
ATOM 696 C C . ILE A 1 89 ? 15.480 3.307 -6.396 1.00 93.19 89 ILE A C 1
ATOM 698 O O . ILE A 1 89 ? 15.735 2.102 -6.297 1.00 93.19 89 ILE A O 1
ATOM 702 N N . PRO A 1 90 ? 15.072 4.014 -5.330 1.00 91.75 90 PRO A N 1
ATOM 703 C CA . PRO A 1 90 ? 14.763 3.369 -4.062 1.00 91.75 90 PRO A CA 1
ATOM 704 C C . PRO A 1 90 ? 13.739 2.244 -4.247 1.00 91.75 90 PRO A C 1
ATOM 706 O O . PRO A 1 90 ? 12.820 2.361 -5.053 1.00 91.75 90 PRO A O 1
ATOM 709 N N . SER A 1 91 ? 13.879 1.160 -3.484 1.00 92.44 91 SER A N 1
ATOM 710 C CA . SER A 1 91 ? 12.889 0.080 -3.497 1.00 92.44 91 SER A CA 1
ATOM 711 C C . SER A 1 91 ? 11.530 0.588 -2.981 1.00 92.44 91 SER A C 1
ATOM 713 O O . SER A 1 91 ? 11.443 0.945 -1.798 1.00 92.44 91 SER A O 1
ATOM 715 N N . PRO A 1 92 ? 10.458 0.571 -3.799 1.00 92.88 92 PRO A N 1
ATOM 716 C CA . PRO A 1 92 ? 9.127 0.986 -3.349 1.00 92.88 92 PRO A CA 1
ATOM 717 C C . PRO A 1 92 ? 8.568 0.027 -2.286 1.00 92.88 92 PRO A C 1
ATOM 719 O O . PRO A 1 92 ? 7.859 0.429 -1.370 1.00 92.88 92 PRO A O 1
ATOM 722 N N . VAL A 1 93 ? 8.991 -1.243 -2.313 1.00 93.62 93 VAL A N 1
ATOM 723 C CA . VAL A 1 93 ? 8.650 -2.235 -1.279 1.00 93.62 93 VAL A CA 1
ATOM 724 C C . VAL A 1 93 ? 9.233 -1.841 0.083 1.00 93.62 93 VAL A C 1
ATOM 726 O O . VAL A 1 93 ? 8.602 -2.029 1.126 1.00 93.62 93 VAL A O 1
ATOM 729 N N . ARG A 1 94 ? 10.440 -1.259 0.100 1.00 91.94 94 ARG A N 1
ATOM 730 C CA . ARG A 1 94 ? 11.041 -0.742 1.335 1.00 91.94 94 ARG A CA 1
ATOM 731 C C . ARG A 1 94 ? 10.318 0.511 1.828 1.00 91.94 94 ARG A C 1
ATOM 733 O O . ARG A 1 94 ? 10.188 0.673 3.037 1.00 91.94 94 ARG A O 1
ATOM 740 N N . GLN A 1 95 ? 9.857 1.372 0.920 1.00 92.38 95 GLN A N 1
ATOM 741 C CA . GLN A 1 95 ? 9.083 2.564 1.278 1.00 92.38 95 GLN A CA 1
ATOM 742 C C . GLN A 1 95 ? 7.785 2.166 1.983 1.00 92.38 95 GLN A C 1
ATOM 744 O O . GLN A 1 95 ? 7.643 2.475 3.167 1.00 92.38 95 GLN A O 1
ATOM 749 N N . VAL A 1 96 ? 6.943 1.343 1.347 1.00 94.88 96 VAL A N 1
ATOM 750 C CA . VAL A 1 96 ? 5.684 0.884 1.959 1.00 94.88 96 VAL A CA 1
ATOM 751 C C . VAL A 1 96 ? 5.903 0.113 3.268 1.00 94.88 96 VAL A C 1
ATOM 753 O O . VAL A 1 96 ? 5.111 0.233 4.199 1.00 94.88 96 VAL A O 1
ATOM 756 N N . SER A 1 97 ? 7.009 -0.628 3.412 1.00 94.56 97 SER A N 1
ATOM 757 C CA . SER A 1 97 ? 7.343 -1.301 4.679 1.00 94.56 97 SER A CA 1
ATOM 758 C C . SER A 1 97 ? 7.585 -0.310 5.825 1.00 94.56 97 SER A C 1
ATOM 760 O O . SER A 1 97 ? 7.147 -0.545 6.951 1.00 94.56 97 SER A O 1
ATOM 762 N N . ASN A 1 98 ? 8.252 0.816 5.552 1.00 93.88 98 ASN A N 1
ATOM 763 C CA . ASN A 1 98 ? 8.475 1.863 6.551 1.00 93.88 98 ASN A CA 1
ATOM 764 C C . ASN A 1 98 ? 7.167 2.582 6.917 1.00 93.88 98 ASN A C 1
ATOM 766 O O . ASN A 1 98 ? 6.967 2.947 8.076 1.00 93.88 98 ASN A O 1
ATOM 770 N N . GLU A 1 99 ? 6.277 2.782 5.943 1.00 94.88 99 GLU A N 1
ATOM 771 C CA . GLU A 1 99 ? 4.948 3.352 6.176 1.00 94.88 99 GLU A CA 1
ATOM 772 C C . GLU A 1 99 ? 4.082 2.437 7.046 1.00 94.88 99 GLU A C 1
ATOM 774 O O . GLU A 1 99 ? 3.498 2.894 8.031 1.00 94.88 99 GLU A O 1
ATOM 779 N N . VAL A 1 100 ? 4.060 1.135 6.736 1.00 96.62 100 VAL A N 1
ATOM 780 C CA . VAL A 1 100 ? 3.378 0.119 7.548 1.00 96.62 100 VAL A CA 1
ATOM 781 C C . VAL A 1 100 ? 3.914 0.117 8.970 1.00 96.62 100 VAL A C 1
ATOM 783 O O . VAL A 1 100 ? 3.116 0.136 9.901 1.00 96.62 100 VAL A O 1
ATOM 786 N N . GLN A 1 101 ? 5.235 0.141 9.160 1.00 95.19 101 GLN A N 1
ATOM 787 C CA . GLN A 1 101 ? 5.822 0.158 10.499 1.00 95.19 101 GLN A CA 1
ATOM 788 C C . GLN A 1 101 ? 5.368 1.386 11.301 1.00 95.19 101 GLN A C 1
ATOM 790 O O . GLN A 1 101 ? 4.985 1.262 12.463 1.00 95.19 101 GLN A O 1
ATOM 795 N N . ALA A 1 102 ? 5.340 2.562 10.671 1.00 94.19 102 ALA A N 1
ATOM 796 C CA . ALA A 1 102 ? 4.872 3.778 11.325 1.00 94.19 102 ALA A CA 1
ATOM 797 C C . ALA A 1 102 ? 3.378 3.710 11.694 1.00 94.19 102 ALA A C 1
ATOM 799 O O . ALA A 1 102 ? 2.989 4.175 12.765 1.00 94.19 102 ALA A O 1
ATOM 800 N N . LEU A 1 103 ? 2.532 3.127 10.838 1.00 95.06 103 LEU A N 1
ATOM 801 C CA . LEU A 1 103 ? 1.106 2.942 11.134 1.00 95.06 103 LEU A CA 1
ATOM 802 C C . LEU A 1 103 ? 0.865 1.881 12.208 1.00 95.06 103 LEU A C 1
ATOM 804 O O . LEU A 1 103 ? -0.015 2.062 13.045 1.00 95.06 103 LEU A O 1
ATOM 808 N N . LEU A 1 104 ? 1.650 0.805 12.204 1.00 94.50 104 LEU A N 1
ATOM 809 C CA . LEU A 1 104 ? 1.609 -0.249 13.214 1.00 94.50 104 LEU A CA 1
ATOM 810 C C . LEU A 1 104 ? 1.856 0.341 14.603 1.00 94.50 104 LEU A C 1
ATOM 812 O O . LEU A 1 104 ? 1.056 0.125 15.510 1.00 94.50 104 LEU A O 1
ATOM 816 N N . GLU A 1 105 ? 2.906 1.150 14.744 1.00 91.00 105 GLU A N 1
ATOM 817 C CA . GLU A 1 105 ? 3.230 1.842 15.994 1.00 91.00 105 GLU A CA 1
ATOM 818 C C . GLU A 1 105 ? 2.172 2.885 16.384 1.00 91.00 105 GLU A C 1
ATOM 820 O O . GLU A 1 105 ? 1.850 3.025 17.561 1.00 91.00 105 GLU A O 1
ATOM 825 N N . ALA A 1 106 ? 1.610 3.614 15.414 1.00 92.38 106 ALA A N 1
ATOM 826 C CA . ALA A 1 106 ? 0.597 4.639 15.670 1.00 92.38 106 ALA A CA 1
ATOM 827 C C . ALA A 1 106 ? -0.766 4.077 16.103 1.00 92.38 106 ALA A C 1
ATOM 829 O O . ALA A 1 106 ? -1.490 4.743 16.846 1.00 92.38 106 ALA A O 1
ATOM 830 N N . LEU A 1 107 ? -1.132 2.893 15.610 1.00 93.88 107 LEU A N 1
ATOM 831 C CA . LEU A 1 107 ? -2.439 2.274 15.842 1.00 93.88 107 LEU A CA 1
ATOM 832 C C . LEU A 1 107 ? -2.415 1.180 16.915 1.00 93.88 107 LEU A C 1
ATOM 834 O O . LEU A 1 107 ? -3.484 0.776 17.360 1.00 93.88 107 LEU A O 1
ATOM 838 N N . ASP A 1 108 ? -1.231 0.712 17.322 1.00 94.12 108 ASP A N 1
ATOM 839 C CA . ASP A 1 108 ? -1.055 -0.381 18.289 1.00 94.12 108 ASP A CA 1
ATOM 840 C C . ASP A 1 108 ? -1.823 -1.657 17.879 1.00 94.12 108 ASP A C 1
ATOM 842 O O . ASP A 1 108 ? -2.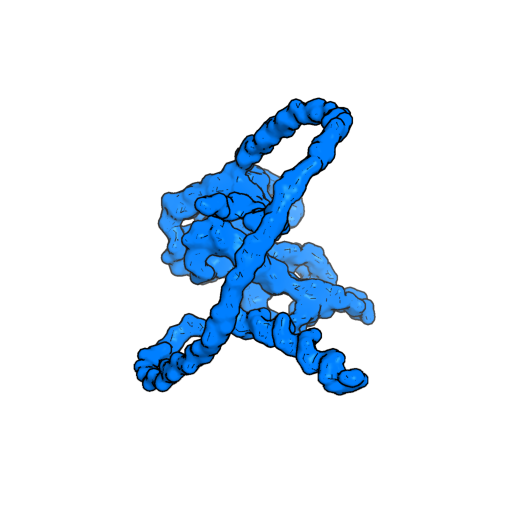567 -2.268 18.646 1.00 94.12 108 ASP A O 1
ATOM 846 N N . LEU A 1 109 ? -1.674 -2.042 16.606 1.00 93.75 109 LEU A N 1
ATOM 847 C CA . LEU A 1 109 ? -2.327 -3.208 16.003 1.00 93.75 109 LEU A CA 1
ATOM 848 C C . LEU A 1 109 ? -1.301 -4.279 15.611 1.00 93.75 109 LEU A C 1
ATOM 850 O O . LEU A 1 109 ? -0.161 -3.954 15.276 1.00 93.75 109 LEU A O 1
ATOM 854 N N . PRO A 1 110 ? -1.681 -5.571 15.580 1.00 94.62 110 PRO A N 1
ATOM 855 C CA . PRO A 1 110 ? -0.775 -6.614 15.122 1.00 94.62 110 PRO A CA 1
ATOM 856 C C . PRO A 1 110 ? -0.463 -6.446 13.630 1.00 94.62 110 PRO A C 1
ATOM 858 O O . PRO A 1 110 ? -1.342 -6.133 12.826 1.00 94.62 110 PRO A O 1
ATOM 861 N N . GLY A 1 111 ? 0.777 -6.755 13.238 1.00 94.19 111 GLY A N 1
ATOM 862 C CA . GLY A 1 111 ? 1.234 -6.652 11.846 1.00 94.19 111 GLY A CA 1
ATOM 863 C C . GLY A 1 111 ? 0.386 -7.440 10.837 1.00 94.19 111 GLY A C 1
ATOM 864 O O . GLY A 1 111 ? 0.305 -7.055 9.679 1.00 94.19 111 GLY A O 1
ATOM 865 N N . SER A 1 112 ? -0.320 -8.490 11.275 1.00 96.19 112 SER A N 1
ATOM 866 C CA . SER A 1 112 ? -1.249 -9.266 10.438 1.00 96.19 112 SER A CA 1
ATOM 867 C C . SER A 1 112 ? -2.458 -8.476 9.927 1.00 96.19 112 SER A C 1
ATOM 869 O O . SER A 1 112 ? -3.143 -8.949 9.025 1.00 96.19 112 SER A O 1
ATOM 871 N N . CYS A 1 113 ? -2.755 -7.317 10.521 1.00 97.56 113 CYS A N 1
ATOM 872 C CA . CYS A 1 113 ? -3.813 -6.426 10.055 1.00 97.56 113 CYS A CA 1
ATOM 873 C C . CYS A 1 113 ? -3.372 -5.542 8.883 1.00 97.56 113 CYS A C 1
ATOM 875 O O . CYS A 1 113 ? -4.233 -4.898 8.291 1.00 97.56 113 CYS A O 1
ATOM 877 N N . PHE A 1 114 ? -2.076 -5.478 8.561 1.00 98.12 114 PHE A N 1
ATOM 878 C CA . PHE A 1 114 ? -1.535 -4.572 7.551 1.00 98.12 114 PHE A CA 1
ATOM 879 C C . PHE A 1 114 ? -1.159 -5.314 6.271 1.00 98.12 114 PHE A C 1
ATOM 881 O O . PHE A 1 114 ? -0.438 -6.310 6.301 1.00 98.12 114 PHE A O 1
ATOM 888 N N . HIS A 1 115 ? -1.601 -4.768 5.142 1.00 97.81 115 HIS A N 1
ATOM 889 C CA . HIS A 1 115 ? -1.351 -5.294 3.805 1.00 97.81 115 HIS A CA 1
ATOM 890 C C . HIS A 1 115 ? -0.557 -4.250 3.006 1.00 97.81 115 HIS A C 1
ATOM 892 O O . HIS A 1 115 ? -1.167 -3.363 2.401 1.00 97.81 115 HIS A O 1
ATOM 898 N N . PRO A 1 116 ? 0.790 -4.289 3.027 1.00 96.88 116 PRO A N 1
ATOM 899 C CA . PRO A 1 116 ? 1.599 -3.405 2.194 1.00 96.88 116 PRO A CA 1
ATOM 900 C C . PRO A 1 116 ? 1.369 -3.731 0.723 1.00 96.88 116 PRO A C 1
ATOM 902 O O . PRO A 1 116 ? 1.384 -4.904 0.355 1.00 96.88 116 PRO A O 1
ATOM 905 N N . ALA A 1 117 ? 1.238 -2.717 -0.122 1.00 96.31 117 ALA A N 1
ATOM 906 C CA . ALA A 1 117 ? 1.215 -2.874 -1.567 1.00 96.31 117 ALA A CA 1
ATOM 907 C C . ALA A 1 117 ? 2.039 -1.780 -2.249 1.00 96.31 117 ALA A C 1
ATOM 909 O O . ALA A 1 117 ? 2.069 -0.638 -1.802 1.00 96.31 117 ALA A O 1
ATOM 910 N N . VAL A 1 118 ? 2.683 -2.125 -3.355 1.00 95.19 118 VAL A N 1
ATOM 911 C CA . VAL A 1 118 ? 3.203 -1.161 -4.325 1.00 95.19 118 VAL A CA 1
ATOM 912 C C . VAL A 1 118 ? 2.302 -1.242 -5.536 1.00 95.19 118 VAL A C 1
ATOM 914 O O . VAL A 1 118 ? 2.040 -2.341 -6.023 1.00 95.19 118 VAL A O 1
ATOM 917 N N . PHE A 1 119 ? 1.838 -0.109 -6.039 1.00 94.56 119 PHE A N 1
ATOM 918 C CA . PHE A 1 119 ? 0.953 -0.098 -7.190 1.00 94.56 119 PHE A CA 1
ATOM 919 C C . PHE A 1 119 ? 1.434 0.872 -8.263 1.00 94.56 119 PHE A C 1
ATOM 921 O O . PHE A 1 119 ? 1.556 2.071 -8.024 1.00 94.56 119 PHE A O 1
ATOM 928 N N . PHE A 1 120 ? 1.700 0.336 -9.455 1.00 93.12 120 PHE A N 1
ATOM 929 C CA . PHE A 1 120 ? 2.097 1.115 -10.618 1.00 93.12 120 PHE A CA 1
ATOM 930 C C . PHE A 1 120 ? 0.866 1.601 -11.388 1.00 93.12 120 PHE A C 1
ATOM 932 O O . PHE A 1 120 ? 0.199 0.816 -12.061 1.00 93.12 120 PHE A O 1
ATOM 939 N N . THR A 1 121 ? 0.570 2.899 -11.318 1.00 89.56 121 THR A N 1
ATOM 940 C CA . THR A 1 121 ? -0.669 3.485 -11.864 1.00 89.56 121 THR A CA 1
ATOM 941 C C . THR A 1 121 ? -0.565 3.936 -13.314 1.00 89.56 121 THR A C 1
ATOM 943 O O . THR A 1 121 ? -1.588 4.149 -13.963 1.00 89.56 121 THR A O 1
ATOM 946 N N . SER A 1 122 ? 0.648 4.028 -13.867 1.00 88.25 122 SER A N 1
ATOM 947 C CA . SER A 1 122 ? 0.876 4.524 -15.232 1.00 88.25 122 SER A CA 1
ATOM 948 C C . SER A 1 122 ? 0.264 3.651 -16.334 1.00 88.25 122 SER A C 1
ATOM 950 O O . SER A 1 122 ? 0.126 4.105 -17.469 1.00 88.25 122 SER A O 1
ATOM 952 N N . GLY A 1 123 ? -0.043 2.381 -16.039 1.00 87.06 123 GLY A N 1
ATOM 953 C CA . GLY A 1 123 ? -0.439 1.384 -17.042 1.00 87.06 123 GLY A CA 1
ATOM 954 C C . GLY A 1 123 ? 0.667 1.060 -18.058 1.00 87.06 123 GLY A C 1
ATOM 955 O O . GLY A 1 123 ? 0.416 0.405 -19.065 1.00 87.06 123 GLY A O 1
ATOM 956 N N . GLN A 1 124 ? 1.892 1.539 -17.818 1.00 92.00 124 GLN A N 1
ATOM 957 C CA . GLN A 1 124 ? 3.056 1.407 -18.700 1.00 92.00 124 GLN A CA 1
ATOM 958 C C . GLN A 1 124 ? 4.292 0.931 -17.921 1.00 92.00 124 GLN A C 1
ATOM 960 O O . GLN A 1 124 ? 5.431 1.268 -18.260 1.00 92.00 124 GLN A O 1
ATOM 965 N N . ALA A 1 125 ? 4.059 0.173 -16.850 1.00 93.94 125 ALA A N 1
ATOM 966 C CA . ALA A 1 125 ? 5.091 -0.433 -16.027 1.00 93.94 125 ALA A CA 1
ATOM 967 C C . ALA A 1 125 ? 5.221 -1.923 -16.357 1.00 93.94 125 ALA A C 1
ATOM 969 O O . ALA A 1 125 ? 4.243 -2.665 -16.325 1.00 93.94 125 ALA A O 1
ATOM 970 N N . TYR A 1 126 ? 6.443 -2.366 -16.642 1.00 95.75 126 TYR A N 1
ATOM 971 C CA . TYR A 1 126 ? 6.763 -3.771 -16.889 1.00 95.75 126 TYR A CA 1
ATOM 972 C C . TYR A 1 126 ? 7.694 -4.273 -15.794 1.00 95.75 126 TYR A C 1
ATOM 974 O O . TYR A 1 126 ? 8.804 -3.766 -15.646 1.00 95.75 126 TYR A O 1
ATOM 982 N N . LEU A 1 127 ? 7.259 -5.263 -15.023 1.00 95.00 127 LEU A N 1
ATOM 983 C CA . LEU A 1 127 ? 8.025 -5.773 -13.888 1.00 95.00 127 LEU A CA 1
ATOM 984 C C . LEU A 1 127 ? 8.918 -6.943 -14.335 1.00 95.00 127 LEU A C 1
ATOM 986 O O . LEU A 1 127 ? 8.475 -7.827 -15.068 1.00 95.00 127 LEU A O 1
ATOM 990 N N . LYS A 1 128 ? 10.191 -6.940 -13.924 1.00 92.88 128 LYS A N 1
ATOM 991 C CA . LYS A 1 128 ? 11.181 -7.988 -14.227 1.00 92.88 128 LYS A CA 1
ATOM 992 C C . LYS A 1 128 ? 11.837 -8.531 -12.959 1.00 92.88 128 LYS A C 1
ATOM 994 O O . LYS A 1 128 ? 12.092 -7.784 -12.015 1.00 92.88 128 LYS A O 1
ATOM 999 N N . GLY A 1 129 ? 12.216 -9.807 -13.014 1.00 86.19 129 GLY A N 1
ATOM 1000 C CA . GLY A 1 129 ? 12.907 -10.514 -11.934 1.00 86.19 129 GLY A CA 1
ATOM 1001 C C . GLY A 1 129 ? 11.945 -11.193 -10.960 1.00 86.19 129 GLY A C 1
ATOM 1002 O O . GLY A 1 129 ? 10.779 -11.415 -11.279 1.00 86.19 129 GLY A O 1
ATOM 1003 N N . GLU A 1 130 ? 12.452 -11.527 -9.775 1.00 88.44 130 GLU A N 1
ATOM 1004 C CA . GLU A 1 130 ? 11.646 -12.039 -8.662 1.00 88.44 130 GLU A CA 1
ATOM 1005 C C . GLU A 1 130 ? 10.935 -10.868 -7.980 1.00 88.44 130 GLU A C 1
ATOM 1007 O O . GLU A 1 130 ? 11.453 -10.220 -7.069 1.00 88.44 130 GLU A O 1
ATOM 1012 N N . VAL A 1 131 ? 9.756 -10.548 -8.501 1.00 91.00 131 VAL A N 1
ATOM 1013 C CA . VAL A 1 131 ? 8.928 -9.440 -8.035 1.00 91.00 131 VAL A CA 1
ATOM 1014 C C . VAL A 1 131 ? 7.996 -9.957 -6.934 1.00 91.00 131 VAL A C 1
ATOM 1016 O O . VAL A 1 131 ? 7.312 -10.953 -7.161 1.00 91.00 131 VAL A O 1
ATOM 1019 N N . PRO A 1 132 ? 7.949 -9.317 -5.753 1.00 92.50 132 PRO A N 1
ATOM 1020 C CA . PRO A 1 132 ? 7.032 -9.721 -4.691 1.00 92.50 132 PRO A CA 1
ATOM 1021 C C . PRO A 1 132 ? 5.555 -9.622 -5.101 1.00 92.50 132 PRO A C 1
ATOM 1023 O O . PRO A 1 132 ? 5.166 -8.670 -5.774 1.00 92.50 132 PRO A O 1
ATOM 1026 N N . ASP A 1 133 ? 4.720 -10.541 -4.604 1.00 93.69 133 ASP A N 1
ATOM 1027 C CA . ASP A 1 133 ? 3.276 -10.611 -4.908 1.00 93.69 133 ASP A CA 1
ATOM 1028 C C . ASP A 1 133 ? 2.496 -9.338 -4.548 1.00 93.69 133 ASP A C 1
ATOM 1030 O O . ASP A 1 133 ? 1.402 -9.103 -5.054 1.00 93.69 133 ASP A O 1
ATOM 1034 N N . ASN A 1 134 ? 3.042 -8.512 -3.656 1.00 94.50 134 ASN A N 1
ATOM 1035 C CA . ASN A 1 134 ? 2.438 -7.251 -3.254 1.00 94.50 134 ASN A CA 1
ATOM 1036 C C . ASN A 1 134 ? 2.837 -6.062 -4.143 1.00 94.50 134 ASN A C 1
ATOM 1038 O O . ASN A 1 134 ? 2.561 -4.916 -3.791 1.00 94.50 134 ASN A O 1
ATOM 1042 N N . VAL A 1 135 ? 3.492 -6.316 -5.276 1.00 95.62 135 VAL A N 1
ATOM 1043 C CA . VAL A 1 135 ? 3.817 -5.318 -6.294 1.00 95.62 135 VAL A CA 1
ATOM 1044 C C . VAL A 1 135 ? 2.905 -5.533 -7.491 1.00 95.62 135 VAL A C 1
ATOM 1046 O O . VAL A 1 135 ? 2.982 -6.540 -8.190 1.00 95.62 135 VAL A O 1
ATOM 1049 N N . ILE A 1 136 ? 2.046 -4.555 -7.739 1.00 94.81 136 ILE A N 1
ATOM 1050 C CA . ILE A 1 136 ? 0.920 -4.671 -8.652 1.00 94.81 136 ILE A CA 1
ATOM 1051 C C . ILE A 1 136 ? 1.115 -3.685 -9.804 1.00 94.81 136 ILE A C 1
ATOM 1053 O O . ILE A 1 136 ? 1.267 -2.489 -9.574 1.00 94.81 136 ILE A O 1
ATOM 1057 N N . ALA A 1 137 ? 1.115 -4.167 -11.046 1.00 92.88 137 ALA A N 1
ATOM 1058 C CA . ALA A 1 137 ? 1.076 -3.311 -12.243 1.00 92.88 137 ALA A CA 1
ATOM 1059 C C . ALA A 1 137 ? -0.327 -3.239 -12.865 1.00 92.88 137 ALA A C 1
ATOM 1061 O O . ALA A 1 137 ? -0.669 -2.277 -13.546 1.00 92.88 137 ALA A O 1
ATOM 1062 N N . GLU A 1 138 ? -1.155 -4.249 -12.601 1.00 89.94 138 GLU A N 1
ATOM 1063 C CA . GLU A 1 138 ? -2.517 -4.390 -13.104 1.00 89.94 138 GLU A CA 1
ATOM 1064 C C . GLU A 1 138 ? -3.365 -5.193 -12.106 1.00 89.94 138 GLU A C 1
ATOM 1066 O O . GLU A 1 138 ? -2.831 -5.930 -11.281 1.00 89.94 138 GLU A O 1
ATOM 1071 N N . GLY A 1 139 ? -4.693 -5.042 -12.140 1.00 90.75 139 GLY A N 1
ATOM 1072 C CA . GLY A 1 139 ? -5.587 -5.818 -11.267 1.00 90.75 139 GLY A CA 1
ATOM 1073 C C . GLY A 1 139 ? -5.606 -5.384 -9.793 1.00 90.75 139 GLY A C 1
ATOM 1074 O O . GLY A 1 139 ? -5.956 -6.178 -8.922 1.00 90.75 139 GLY A O 1
ATOM 1075 N N . PHE A 1 140 ? -5.276 -4.124 -9.486 1.00 91.50 140 PHE A N 1
ATOM 1076 C CA . PHE A 1 140 ? -5.229 -3.609 -8.108 1.00 91.50 140 PHE A CA 1
ATOM 1077 C C . PHE A 1 140 ? -6.509 -3.861 -7.298 1.00 91.50 140 PHE A C 1
ATOM 1079 O O . PHE A 1 140 ? -6.458 -4.300 -6.149 1.00 91.50 140 PHE A O 1
ATOM 1086 N N . THR A 1 141 ? -7.677 -3.625 -7.896 1.00 92.00 141 THR A N 1
ATOM 1087 C CA . THR A 1 141 ? -8.956 -3.859 -7.217 1.00 92.00 141 THR A CA 1
ATOM 1088 C C . THR A 1 141 ? -9.147 -5.332 -6.854 1.00 92.00 141 THR A C 1
ATOM 1090 O O . THR A 1 141 ? -9.630 -5.627 -5.759 1.00 92.00 141 THR A O 1
ATOM 1093 N N . ASP A 1 142 ? -8.757 -6.251 -7.738 1.00 93.44 142 ASP A N 1
ATOM 1094 C CA . ASP A 1 142 ? -8.860 -7.691 -7.494 1.00 93.44 142 ASP A CA 1
ATOM 1095 C C . ASP A 1 142 ? -7.867 -8.138 -6.423 1.00 93.44 142 ASP A C 1
ATOM 1097 O O . ASP A 1 142 ? -8.242 -8.907 -5.536 1.00 93.44 142 ASP A O 1
ATOM 1101 N N . TYR A 1 143 ? -6.652 -7.578 -6.425 1.00 95.25 143 TYR A N 1
ATOM 1102 C CA . TYR A 1 143 ? -5.676 -7.771 -5.355 1.00 95.25 143 TYR A CA 1
ATOM 1103 C C . TYR A 1 143 ? -6.261 -7.381 -3.991 1.00 95.25 143 TYR A C 1
ATOM 1105 O O . TYR A 1 143 ? -6.328 -8.224 -3.098 1.00 95.25 143 TYR A O 1
ATOM 1113 N N . VAL A 1 144 ? -6.780 -6.157 -3.832 1.00 95.00 144 VAL A N 1
ATOM 1114 C CA . VAL A 1 144 ? -7.381 -5.705 -2.559 1.00 95.00 144 VAL A CA 1
ATOM 1115 C C . VAL A 1 144 ? -8.582 -6.572 -2.171 1.00 95.00 144 VAL A C 1
ATOM 1117 O O . VAL A 1 144 ? -8.737 -6.954 -1.010 1.00 95.00 144 VAL A O 1
ATOM 1120 N N . LYS A 1 145 ? -9.432 -6.935 -3.138 1.00 95.31 145 LYS A N 1
ATOM 1121 C CA . LYS A 1 145 ? -10.604 -7.786 -2.890 1.00 95.31 145 LYS A CA 1
ATOM 1122 C C . LYS A 1 145 ? -10.242 -9.245 -2.626 1.00 95.31 145 LYS A C 1
ATOM 1124 O O . LYS A 1 145 ? -11.110 -9.964 -2.132 1.00 95.31 145 LYS A O 1
ATOM 1129 N N . SER A 1 146 ? -9.030 -9.707 -2.928 1.00 96.81 146 SER A N 1
ATOM 1130 C CA . SER A 1 146 ? -8.608 -11.091 -2.668 1.00 96.81 146 SER A CA 1
ATOM 1131 C C . SER A 1 146 ? -8.530 -11.408 -1.168 1.00 96.81 146 SER A C 1
ATOM 1133 O O . SER A 1 146 ? -8.734 -12.553 -0.760 1.00 96.81 146 SER A O 1
ATOM 1135 N N . PHE A 1 147 ? -8.345 -10.388 -0.326 1.00 97.25 147 PHE A N 1
ATOM 1136 C CA . PHE A 1 147 ? -8.339 -10.514 1.126 1.00 97.25 147 PHE A CA 1
ATOM 1137 C C . PHE A 1 147 ? -9.771 -10.669 1.647 1.00 97.25 147 PHE A C 1
ATOM 1139 O O . PHE A 1 147 ? -10.583 -9.748 1.573 1.00 97.25 147 PHE A O 1
ATOM 1146 N N . LYS A 1 148 ? -10.094 -11.861 2.167 1.00 95.81 148 LYS A N 1
ATOM 1147 C CA . LYS A 1 148 ? -11.450 -12.213 2.642 1.00 95.81 148 LYS A CA 1
ATOM 1148 C C . LYS A 1 148 ? -11.569 -12.403 4.151 1.00 95.81 148 LYS A C 1
ATOM 1150 O O . LYS A 1 148 ? -12.678 -12.489 4.674 1.00 95.81 148 LYS A O 1
ATOM 1155 N N . LYS A 1 149 ? -10.448 -12.522 4.865 1.00 97.50 149 LYS A N 1
ATOM 1156 C CA . LYS A 1 149 ? -10.453 -12.799 6.305 1.00 97.50 149 LYS A CA 1
ATOM 1157 C C . LYS A 1 149 ? -10.744 -11.508 7.073 1.00 97.50 149 LYS A C 1
ATOM 1159 O O . LYS A 1 149 ? -9.997 -10.546 6.944 1.00 97.50 149 LYS A O 1
ATOM 1164 N N . VAL A 1 150 ? -11.807 -11.500 7.877 1.00 97.81 150 VAL A N 1
ATOM 1165 C CA . VAL A 1 150 ? -12.164 -10.355 8.731 1.00 97.81 150 VAL A CA 1
ATOM 1166 C C . VAL A 1 150 ? -11.145 -10.225 9.866 1.00 97.81 150 VAL A C 1
ATOM 1168 O O . VAL A 1 150 ? -11.020 -11.132 10.689 1.00 97.81 150 VAL A O 1
ATOM 1171 N N . MET A 1 151 ? -10.400 -9.118 9.869 1.00 98.00 151 MET A N 1
ATOM 1172 C CA . MET A 1 151 ? -9.379 -8.726 10.851 1.00 98.00 151 MET A CA 1
ATOM 1173 C C . MET A 1 151 ? -9.886 -7.678 11.846 1.00 98.00 151 MET A C 1
ATOM 1175 O O . MET A 1 151 ? -9.416 -7.644 12.979 1.00 98.00 151 MET A O 1
ATOM 1179 N N . LEU A 1 152 ? -10.811 -6.817 11.413 1.00 98.06 152 LEU A N 1
ATOM 1180 C CA . LEU A 1 152 ? -11.287 -5.654 12.159 1.00 98.06 152 LEU A CA 1
ATOM 1181 C C . LEU A 1 152 ? -12.820 -5.651 12.204 1.00 98.06 152 LEU A C 1
ATOM 1183 O O . LEU A 1 152 ? -13.478 -5.937 11.198 1.00 98.06 152 LEU A O 1
ATOM 1187 N N . SER A 1 153 ? -13.399 -5.322 13.358 1.00 98.06 153 SER A N 1
ATOM 1188 C CA . SER A 1 153 ? -14.833 -5.042 13.478 1.00 98.06 153 SER A CA 1
ATOM 1189 C C . SER A 1 153 ? -15.189 -3.693 12.849 1.00 98.06 153 SER A C 1
ATOM 1191 O O . SER A 1 153 ? -14.325 -2.837 12.663 1.00 98.06 153 SER A O 1
ATOM 1193 N N . ASP A 1 154 ? -16.477 -3.467 12.587 1.00 97.62 154 ASP A N 1
ATOM 1194 C CA . ASP A 1 154 ? -16.960 -2.175 12.081 1.00 97.62 154 ASP A CA 1
ATOM 1195 C C . ASP A 1 154 ? -16.582 -1.024 13.023 1.00 97.62 154 ASP A C 1
ATOM 1197 O O . ASP A 1 154 ? -16.124 0.020 12.569 1.00 97.62 154 ASP A O 1
ATOM 1201 N N . SER A 1 155 ? -16.685 -1.234 14.342 1.00 97.69 155 SER A N 1
ATOM 1202 C CA . SER A 1 155 ? -16.276 -0.228 15.329 1.00 97.69 155 SER A CA 1
ATOM 1203 C C . SER A 1 155 ? -14.780 0.077 15.252 1.00 97.69 155 SER A C 1
ATOM 1205 O O . SER A 1 155 ? -14.404 1.240 15.265 1.00 97.69 155 SER A O 1
ATOM 1207 N N . GLN A 1 156 ? -13.930 -0.947 15.099 1.00 98.00 156 GLN A N 1
ATOM 1208 C CA . GLN A 1 156 ? -12.488 -0.748 14.943 1.00 98.00 156 GLN A CA 1
ATOM 1209 C C . GLN A 1 156 ? -12.164 0.014 13.657 1.00 98.00 156 GLN A C 1
ATOM 1211 O O . GLN A 1 156 ? -11.295 0.879 13.673 1.00 98.00 156 GLN A O 1
ATOM 1216 N N . VAL A 1 157 ? -12.856 -0.276 12.550 1.00 98.12 157 VAL A N 1
ATOM 1217 C CA . VAL A 1 157 ? -12.690 0.466 11.291 1.00 98.12 157 VAL A CA 1
ATOM 1218 C C . VAL A 1 157 ? -13.016 1.945 11.493 1.00 98.12 157 VAL A C 1
ATOM 1220 O O . VAL A 1 157 ? -12.212 2.791 11.106 1.00 98.12 157 VAL A O 1
ATOM 1223 N N . GLU A 1 158 ? -14.150 2.265 12.118 1.00 96.25 158 GLU A N 1
ATOM 1224 C CA . GLU A 1 158 ? -14.543 3.656 12.370 1.00 96.25 158 GLU A CA 1
ATOM 1225 C C . GLU A 1 158 ? -13.580 4.363 13.342 1.00 96.25 158 GLU A C 1
ATOM 1227 O O . GLU A 1 158 ? -13.177 5.496 13.078 1.00 96.25 158 GLU A O 1
ATOM 1232 N N . ASP A 1 159 ? -13.127 3.685 14.402 1.00 95.69 159 ASP A N 1
ATOM 1233 C CA . ASP A 1 159 ? -12.144 4.223 15.352 1.00 95.69 159 ASP A CA 1
ATOM 1234 C C . ASP A 1 159 ? -10.804 4.534 14.667 1.00 95.69 159 ASP A C 1
ATOM 1236 O O . ASP A 1 159 ? -10.242 5.615 14.856 1.00 95.69 159 ASP A O 1
ATOM 1240 N N . ILE A 1 160 ? -10.308 3.623 13.821 1.00 96.12 160 ILE A N 1
ATOM 1241 C CA . ILE A 1 160 ? -9.067 3.815 13.054 1.00 96.12 160 ILE A CA 1
ATOM 1242 C C . ILE A 1 160 ? -9.230 4.977 12.075 1.00 96.12 160 ILE A C 1
ATOM 1244 O O . ILE A 1 160 ? -8.359 5.842 11.995 1.00 96.12 160 ILE A O 1
ATOM 1248 N N . VAL A 1 161 ? -10.342 5.040 11.338 1.00 95.06 161 VAL A N 1
ATOM 1249 C CA . VAL A 1 161 ? -10.612 6.151 10.416 1.00 95.06 161 VAL A CA 1
ATOM 1250 C C . VAL A 1 161 ? -10.648 7.476 11.172 1.00 95.06 161 VAL A C 1
ATOM 1252 O O . VAL A 1 161 ? -10.007 8.434 10.739 1.00 95.06 161 VAL A O 1
ATOM 1255 N N . ALA A 1 162 ? -11.327 7.545 12.317 1.00 92.81 162 ALA A N 1
ATOM 1256 C CA . ALA A 1 162 ? -11.377 8.746 13.146 1.00 92.81 162 ALA A CA 1
ATOM 1257 C C . ALA A 1 162 ? -9.985 9.137 13.669 1.00 92.81 162 ALA A C 1
ATOM 1259 O O . ALA A 1 162 ? -9.585 10.301 13.563 1.00 92.81 162 ALA A O 1
ATOM 1260 N N . GLN A 1 163 ? -9.213 8.172 14.176 1.00 91.75 163 GLN A N 1
ATOM 1261 C CA . GLN A 1 163 ? -7.854 8.394 14.668 1.00 91.75 163 GLN A CA 1
ATOM 1262 C C . GLN A 1 163 ? -6.930 8.909 13.565 1.00 91.75 163 GLN A C 1
ATOM 1264 O O . GLN A 1 163 ? -6.165 9.846 13.795 1.00 91.75 163 GLN A O 1
ATOM 1269 N N . LEU A 1 164 ? -7.005 8.319 12.371 1.00 91.69 164 LEU A N 1
ATOM 1270 C CA . LEU A 1 164 ? -6.160 8.704 11.253 1.00 91.69 164 LEU A CA 1
ATOM 1271 C C . LEU A 1 164 ? -6.605 10.029 10.640 1.00 91.69 164 LEU A C 1
ATOM 1273 O O . LEU A 1 164 ? -5.737 10.753 10.190 1.00 91.69 164 LEU A O 1
ATOM 1277 N N . THR A 1 165 ? -7.890 10.397 10.641 1.00 86.81 165 THR A N 1
ATOM 1278 C CA . THR A 1 165 ? -8.394 11.618 9.969 1.00 86.81 165 THR A CA 1
ATOM 1279 C C . THR A 1 165 ? -8.477 12.863 10.841 1.00 86.81 165 THR A C 1
ATOM 1281 O O . THR A 1 165 ? -8.595 13.957 10.297 1.00 86.81 165 THR A O 1
ATOM 1284 N N . THR A 1 166 ? -8.386 12.751 12.168 1.00 74.62 166 THR A N 1
ATOM 1285 C CA . THR A 1 166 ? -8.545 13.908 13.062 1.00 74.62 166 THR A CA 1
ATOM 1286 C C . THR A 1 166 ? -7.384 14.905 12.909 1.00 74.62 166 THR A C 1
ATOM 1288 O O . THR A 1 166 ? -6.257 14.603 13.316 1.00 74.62 166 THR A O 1
ATOM 1291 N N . PRO A 1 167 ? -7.621 16.137 12.416 1.00 57.66 167 PRO A N 1
ATOM 1292 C CA . PRO A 1 167 ? -6.612 17.185 12.418 1.00 57.66 167 PRO A CA 1
ATOM 1293 C C . PRO A 1 167 ? -6.512 17.751 13.833 1.00 57.66 167 PRO A C 1
ATOM 1295 O O . PRO A 1 167 ? -7.441 18.404 14.313 1.00 57.66 167 PRO A O 1
ATOM 1298 N N . LYS A 1 168 ? -5.399 17.532 14.542 1.00 54.84 168 LYS A N 1
ATOM 1299 C CA . LYS A 1 168 ? -5.196 18.251 15.809 1.00 54.84 168 LYS A CA 1
ATOM 1300 C C . LYS A 1 168 ? -4.929 19.727 15.509 1.00 54.84 168 LYS A C 1
ATOM 1302 O O . LYS A 1 168 ? -3.985 20.060 14.792 1.00 54.84 168 LYS A O 1
ATOM 1307 N N . ALA A 1 169 ? -5.762 20.597 16.086 1.00 34.97 169 ALA A N 1
ATOM 1308 C CA . ALA A 1 169 ? -5.564 22.039 16.100 1.00 34.97 169 ALA A CA 1
ATOM 1309 C C . ALA A 1 169 ? -4.127 22.352 16.536 1.00 34.97 169 ALA A C 1
ATOM 1311 O O . ALA A 1 169 ? -3.672 21.915 17.596 1.00 34.97 169 ALA A O 1
ATOM 1312 N N . GLN A 1 170 ? -3.397 23.080 15.695 1.00 34.00 170 GLN A N 1
ATOM 1313 C CA . GLN A 1 170 ? -2.074 23.577 16.041 1.00 34.00 170 GLN A CA 1
ATOM 1314 C C . GLN A 1 170 ? -2.217 24.449 17.292 1.00 34.00 170 GLN A C 1
ATOM 1316 O O . GLN A 1 170 ? -2.985 25.413 17.292 1.00 34.00 170 GLN A O 1
ATOM 1321 N N . ALA A 1 171 ? -1.502 24.112 18.367 1.00 34.97 171 ALA A N 1
ATOM 1322 C CA . ALA A 1 171 ? -1.352 25.027 19.485 1.00 34.97 171 ALA A CA 1
ATOM 1323 C C . ALA A 1 171 ? -0.765 26.335 18.936 1.00 34.97 171 ALA A C 1
ATOM 1325 O O . ALA A 1 171 ? 0.311 26.346 18.337 1.00 34.97 171 ALA A O 1
ATOM 1326 N N . LYS A 1 172 ? -1.532 27.417 19.087 1.00 29.83 172 LYS A N 1
ATOM 1327 C CA . LYS A 1 172 ? -1.146 28.796 18.783 1.00 29.83 172 LYS A CA 1
ATOM 1328 C C . LYS A 1 172 ? 0.266 29.048 19.337 1.00 29.83 172 LYS A C 1
ATOM 1330 O O . LYS A 1 172 ? 0.465 28.783 20.522 1.00 29.83 172 LYS A O 1
ATOM 1335 N N . PRO A 1 173 ? 1.242 29.534 18.548 1.00 37.03 173 PRO A N 1
ATOM 1336 C CA . PRO A 1 173 ? 2.548 29.855 19.102 1.00 37.03 173 PRO A CA 1
ATOM 1337 C C . PRO A 1 173 ? 2.373 30.970 20.137 1.00 37.03 173 PRO A C 1
ATOM 1339 O O . PRO A 1 173 ? 1.941 32.079 19.811 1.00 37.03 173 PRO A O 1
ATOM 1342 N N . GLU A 1 174 ? 2.656 30.653 21.400 1.00 38.53 174 GLU A N 1
ATOM 1343 C CA . GLU A 1 174 ? 2.787 31.648 22.455 1.00 38.53 174 GLU A CA 1
ATOM 1344 C C . GLU A 1 174 ? 3.887 32.636 22.060 1.00 38.53 174 GLU A C 1
ATOM 1346 O O . GLU A 1 174 ? 5.027 32.276 21.760 1.00 38.53 174 GLU A O 1
ATOM 1351 N N . HIS A 1 175 ? 3.506 33.906 22.027 1.00 40.41 175 HIS A N 1
ATOM 1352 C CA . HIS A 1 175 ? 4.384 35.034 21.787 1.00 40.41 175 HIS A CA 1
ATOM 1353 C C . HIS A 1 175 ? 5.400 35.124 22.935 1.00 40.41 175 HIS A C 1
ATOM 1355 O O . HIS A 1 175 ? 5.027 35.449 24.061 1.00 40.41 175 HIS A O 1
ATOM 1361 N N . LYS A 1 176 ? 6.678 34.836 22.671 1.00 35.50 176 LYS A N 1
ATOM 1362 C CA . LYS A 1 176 ? 7.761 35.027 23.644 1.00 35.50 176 LYS A CA 1
ATOM 1363 C C . LYS A 1 176 ? 8.627 36.221 23.221 1.00 35.50 176 LYS A C 1
ATOM 1365 O O . LYS A 1 176 ? 9.302 36.117 22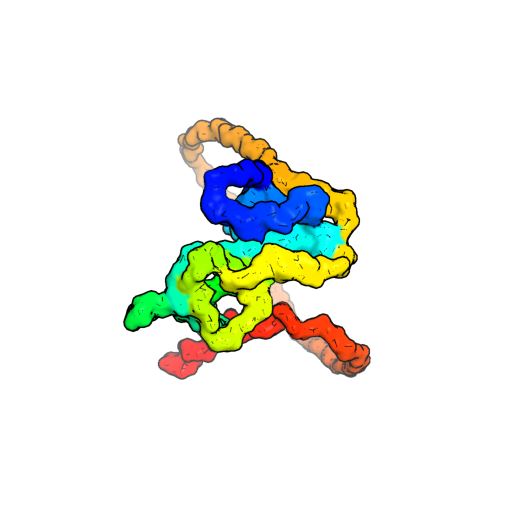.197 1.00 35.50 176 LYS A O 1
ATOM 1370 N N . PRO A 1 177 ? 8.642 37.343 23.966 1.00 36.22 177 PRO A N 1
ATOM 1371 C CA . PRO A 1 177 ? 9.610 38.410 23.733 1.00 36.22 177 PRO A CA 1
ATOM 1372 C C . PRO A 1 177 ? 11.034 37.968 24.117 1.00 36.22 177 PRO A C 1
ATOM 1374 O O . PRO A 1 177 ? 11.230 37.174 25.039 1.00 36.22 177 PRO A O 1
ATOM 1377 N N . GLN A 1 178 ? 12.016 38.480 23.374 1.00 35.84 178 GLN A N 1
ATOM 1378 C CA . GLN A 1 178 ? 13.462 38.208 23.452 1.00 35.84 178 GLN A CA 1
ATOM 1379 C C . GLN A 1 178 ? 14.197 38.981 24.602 1.00 35.84 178 GLN A C 1
ATOM 1381 O O . GLN A 1 178 ? 13.538 39.736 25.311 1.00 35.84 178 GLN A O 1
ATOM 1386 N N . PRO A 1 179 ? 15.519 38.761 24.858 1.00 41.66 179 PRO A N 1
ATOM 1387 C CA . PRO A 1 179 ? 16.106 38.558 26.202 1.00 41.66 179 PRO A CA 1
ATOM 1388 C C . PRO A 1 179 ? 17.019 39.683 26.762 1.00 41.66 179 PRO A C 1
ATOM 1390 O O . PRO A 1 179 ? 17.457 40.564 26.027 1.00 41.66 179 PRO A O 1
ATOM 1393 N N . HIS A 1 180 ? 17.446 39.540 28.032 1.00 34.62 180 HIS A N 1
ATOM 1394 C CA . HIS A 1 180 ? 18.623 40.206 28.637 1.00 34.62 180 HIS A CA 1
ATOM 1395 C C . HIS A 1 180 ? 19.463 39.234 29.524 1.00 34.62 180 HIS A C 1
ATOM 1397 O O . HIS A 1 180 ? 18.859 38.426 30.231 1.00 34.62 180 HIS A O 1
ATOM 1403 N N . PRO A 1 181 ? 20.821 39.295 29.530 1.00 37.81 181 PRO A N 1
ATOM 1404 C CA . PRO A 1 181 ? 21.725 38.612 30.490 1.00 37.81 181 PRO A CA 1
ATOM 1405 C C . PRO A 1 181 ? 22.546 39.626 31.347 1.00 37.81 181 PRO A C 1
ATOM 1407 O O . PRO A 1 181 ? 22.356 40.826 31.140 1.00 37.81 181 PRO A O 1
ATOM 1410 N N . PRO A 1 182 ? 23.572 39.254 32.167 1.00 46.59 182 PRO A N 1
ATOM 1411 C CA . PRO A 1 182 ? 23.895 38.041 32.966 1.00 46.59 182 PRO A CA 1
ATOM 1412 C C . PRO A 1 182 ? 24.262 38.385 34.450 1.00 46.59 182 PRO A C 1
ATOM 1414 O O . PRO A 1 182 ? 24.237 39.554 34.806 1.00 46.59 182 PRO A O 1
ATOM 1417 N N . THR A 1 183 ? 24.662 37.417 35.307 1.00 30.64 183 THR A N 1
ATOM 1418 C CA . THR A 1 183 ? 25.846 37.461 36.234 1.00 30.64 183 THR A CA 1
ATOM 1419 C C . THR A 1 183 ? 26.066 36.075 36.901 1.00 30.64 183 THR A C 1
ATOM 1421 O O . THR A 1 183 ? 25.169 35.241 36.926 1.00 30.64 183 THR A O 1
ATOM 1424 N N . GLN A 1 184 ? 27.297 35.819 37.351 1.00 33.19 184 GLN A N 1
ATOM 1425 C CA . GLN A 1 184 ? 28.062 34.561 37.406 1.00 33.19 184 GLN A CA 1
ATOM 1426 C C . GLN A 1 184 ? 28.310 34.070 38.887 1.00 33.19 184 GLN A C 1
ATOM 1428 O O . GLN A 1 184 ? 27.553 34.496 39.753 1.00 33.19 184 GLN A O 1
ATOM 1433 N N . PRO A 1 185 ? 29.264 33.160 39.238 1.00 42.88 185 PRO A N 1
ATOM 1434 C CA . PRO A 1 185 ? 29.038 31.886 39.964 1.00 42.88 185 PRO A CA 1
ATOM 1435 C C . PRO A 1 185 ? 29.710 31.760 41.367 1.00 42.88 185 PRO A C 1
ATOM 1437 O O . PRO A 1 185 ? 30.461 32.643 41.766 1.00 42.88 185 PRO A O 1
ATOM 1440 N N . ALA A 1 186 ? 29.553 30.618 42.075 1.00 29.11 186 ALA A N 1
ATOM 1441 C CA . ALA A 1 186 ? 30.517 30.146 43.100 1.00 29.11 186 ALA A CA 1
ATOM 1442 C C . ALA A 1 186 ? 30.407 28.636 43.474 1.00 29.11 186 ALA A C 1
ATOM 1444 O O . ALA A 1 186 ? 29.339 28.165 43.846 1.00 29.11 186 ALA A O 1
ATOM 1445 N N . HIS A 1 187 ? 31.555 27.937 43.368 1.00 30.89 187 HIS A N 1
ATOM 1446 C CA . HIS A 1 187 ? 32.186 26.865 44.192 1.00 30.89 187 HIS A CA 1
ATOM 1447 C C . HIS A 1 187 ? 31.323 25.854 45.004 1.00 30.89 187 HIS A C 1
ATOM 1449 O O . HIS A 1 187 ? 30.439 26.244 45.752 1.00 30.89 187 HIS A O 1
ATOM 1455 N N . SER A 1 188 ? 31.594 24.531 45.043 1.00 32.91 188 SER A N 1
ATOM 1456 C CA . SER A 1 188 ? 32.752 23.878 45.719 1.00 32.91 188 SER A CA 1
ATOM 1457 C C . SER A 1 188 ? 32.781 22.328 45.520 1.00 32.91 188 SER A C 1
ATOM 1459 O O . SER A 1 188 ? 31.730 21.707 45.407 1.00 32.91 188 SER A O 1
ATOM 1461 N N . LYS A 1 189 ? 33.978 21.703 45.531 1.00 30.61 189 LYS A N 1
ATOM 1462 C CA . LYS A 1 189 ? 34.302 20.238 45.688 1.00 30.61 189 LYS A CA 1
ATOM 1463 C C . LYS A 1 189 ? 34.539 19.913 47.204 1.00 30.61 189 LYS A C 1
ATOM 1465 O O . LYS A 1 189 ? 34.478 20.906 47.929 1.00 30.61 189 LYS A O 1
ATOM 1470 N N . PRO A 1 190 ? 34.902 18.695 47.745 1.00 40.47 190 PRO A N 1
ATOM 1471 C CA . PRO A 1 190 ? 35.523 17.459 47.165 1.00 40.47 190 PRO A CA 1
ATOM 1472 C C . PRO A 1 190 ? 35.011 16.052 47.678 1.00 40.47 190 PRO A C 1
ATOM 1474 O O . PRO A 1 190 ? 34.446 15.961 48.753 1.00 40.47 190 PRO A O 1
ATOM 1477 N N . ALA A 1 191 ? 35.066 14.962 46.870 1.00 30.42 191 ALA A N 1
ATOM 1478 C CA . ALA A 1 191 ? 35.931 13.729 46.933 1.00 30.42 191 ALA A CA 1
ATOM 1479 C C . ALA A 1 191 ? 35.589 12.626 48.001 1.00 30.42 191 ALA A C 1
ATOM 1481 O O . ALA A 1 191 ? 34.837 12.913 48.919 1.00 30.42 191 ALA A O 1
ATOM 1482 N N . PRO A 1 192 ? 36.213 11.413 48.008 1.00 42.22 192 PRO A N 1
ATOM 1483 C CA . PRO A 1 192 ? 36.205 10.304 47.020 1.00 42.22 192 PRO A CA 1
ATOM 1484 C C . PRO A 1 192 ? 35.942 8.889 47.649 1.00 42.22 192 PRO A C 1
ATOM 1486 O O . PRO A 1 192 ? 35.990 8.730 48.864 1.00 42.22 192 PRO A O 1
ATOM 1489 N N . GLY A 1 193 ? 35.761 7.822 46.847 1.00 30.97 193 GLY A N 1
ATOM 1490 C CA . GLY A 1 193 ? 35.679 6.422 47.333 1.00 30.97 193 GLY A CA 1
ATOM 1491 C C . GLY A 1 193 ? 35.768 5.364 46.215 1.00 30.97 193 GLY A C 1
ATOM 1492 O O . GLY A 1 193 ? 35.462 5.673 45.074 1.00 30.97 193 GLY A O 1
ATOM 1493 N N . ARG A 1 194 ? 36.251 4.152 46.524 1.00 28.67 194 ARG A N 1
ATOM 1494 C CA . ARG A 1 194 ? 37.047 3.227 45.676 1.00 28.67 194 ARG A CA 1
ATOM 1495 C C . ARG A 1 194 ? 36.376 1.852 45.427 1.00 28.67 194 ARG A C 1
ATOM 1497 O O . ARG A 1 194 ? 35.729 1.354 46.336 1.00 28.67 194 ARG A O 1
ATOM 1504 N N . HIS A 1 195 ? 36.748 1.224 44.298 1.00 30.81 195 HIS A N 1
ATOM 1505 C CA . HIS A 1 195 ? 36.968 -0.222 44.008 1.00 30.81 195 HIS A CA 1
ATOM 1506 C C . HIS A 1 195 ? 35.824 -1.242 43.719 1.00 30.81 195 HIS A C 1
ATOM 1508 O O . HIS A 1 195 ? 34.937 -1.471 44.529 1.00 30.81 195 HIS A O 1
ATOM 1514 N N . GLU A 1 196 ? 35.996 -1.862 42.532 1.00 28.36 196 GLU A N 1
ATOM 1515 C CA . GLU A 1 196 ? 35.636 -3.158 41.870 1.00 28.36 196 GLU A CA 1
ATOM 1516 C C . GLU A 1 196 ? 35.430 -4.455 42.716 1.00 28.36 196 GLU A C 1
ATOM 1518 O O . GLU A 1 196 ? 35.693 -4.390 43.916 1.00 28.36 196 GLU A O 1
ATOM 1523 N N . PRO A 1 197 ? 35.152 -5.680 42.151 1.00 40.44 197 PRO A N 1
ATOM 1524 C CA . PRO A 1 197 ? 34.761 -6.120 40.778 1.00 40.44 197 PRO A CA 1
ATOM 1525 C C . PRO A 1 197 ? 33.714 -7.298 40.676 1.00 40.44 197 PRO A C 1
ATOM 1527 O O . PRO A 1 197 ? 33.286 -7.872 41.670 1.00 40.44 197 PRO A O 1
ATOM 1530 N N . ALA A 1 198 ? 33.441 -7.714 39.420 1.00 28.50 198 ALA A N 1
ATOM 1531 C CA . ALA A 1 198 ? 33.285 -9.093 38.878 1.00 28.50 198 ALA A CA 1
ATOM 1532 C C . ALA A 1 198 ? 31.942 -9.898 38.845 1.00 28.50 198 ALA A C 1
ATOM 1534 O O . ALA A 1 198 ? 31.264 -10.136 39.836 1.00 28.50 198 ALA A O 1
ATOM 1535 N N . HIS A 1 199 ? 31.691 -10.397 37.619 1.00 31.83 199 HIS A N 1
ATOM 1536 C CA . HIS A 1 199 ? 30.802 -11.437 37.038 1.00 31.83 199 HIS A CA 1
ATOM 1537 C C . HIS A 1 199 ? 30.751 -12.810 37.772 1.00 31.83 199 HIS A C 1
ATOM 1539 O O . HIS A 1 199 ? 31.697 -13.087 38.508 1.00 31.83 199 HIS A O 1
ATOM 1545 N N . PRO A 1 200 ? 29.743 -13.715 37.558 1.00 35.81 200 PRO A N 1
ATOM 1546 C CA . PRO A 1 200 ? 29.472 -14.394 36.266 1.00 35.81 200 PRO A CA 1
ATOM 1547 C C . PRO A 1 200 ? 28.017 -14.827 35.939 1.00 35.81 200 PRO A C 1
ATOM 1549 O O . PRO A 1 200 ? 27.093 -14.719 36.738 1.00 35.81 200 PRO A O 1
ATOM 1552 N N . ALA A 1 201 ? 27.851 -15.312 34.700 1.00 31.17 201 ALA A N 1
ATOM 1553 C CA . ALA A 1 201 ? 26.664 -15.972 34.142 1.00 31.17 201 ALA A CA 1
ATOM 1554 C C . ALA A 1 201 ? 26.459 -17.407 34.680 1.00 31.17 201 ALA A C 1
ATOM 1556 O O . ALA A 1 201 ? 27.376 -17.976 35.275 1.00 31.17 201 ALA A O 1
ATOM 1557 N N . PRO A 1 202 ? 25.291 -18.023 34.401 1.00 31.22 202 PRO A N 1
ATOM 1558 C CA . PRO A 1 202 ? 25.305 -19.223 33.549 1.00 31.22 202 PRO A CA 1
ATOM 1559 C C . PRO A 1 202 ? 24.087 -19.388 32.598 1.00 31.22 202 PRO A C 1
ATOM 1561 O O . PRO A 1 202 ? 22.962 -19.007 32.910 1.00 31.22 202 PRO A O 1
ATOM 1564 N N . THR A 1 203 ? 24.331 -20.022 31.445 1.00 29.64 203 THR A N 1
ATOM 1565 C CA . THR A 1 203 ? 23.384 -20.764 30.562 1.00 29.64 203 THR A CA 1
ATOM 1566 C C . THR A 1 203 ? 23.192 -22.211 31.111 1.00 29.64 203 THR A C 1
ATOM 1568 O O . THR A 1 203 ? 24.001 -22.566 31.972 1.00 29.64 203 THR A O 1
ATOM 1571 N N . PRO A 1 204 ? 22.249 -23.107 30.676 1.00 34.41 204 PRO A N 1
ATOM 1572 C CA . PRO A 1 204 ? 21.814 -23.401 29.292 1.00 34.41 204 PRO A CA 1
ATOM 1573 C C . PRO A 1 204 ? 20.297 -23.712 29.055 1.00 34.41 204 PRO A C 1
ATOM 1575 O O . PRO A 1 204 ? 19.479 -23.700 29.966 1.00 34.41 204 PRO A O 1
ATOM 1578 N N . ALA A 1 205 ? 19.980 -23.960 27.772 1.00 28.55 205 ALA A N 1
ATOM 1579 C CA . ALA A 1 205 ? 18.725 -24.316 27.059 1.00 28.55 205 ALA A CA 1
ATOM 1580 C C . ALA A 1 205 ? 18.094 -25.697 27.470 1.00 28.55 205 ALA A C 1
ATOM 1582 O O . ALA A 1 205 ? 18.644 -26.270 28.410 1.00 28.55 205 ALA A O 1
ATOM 1583 N N . PRO A 1 206 ? 17.063 -26.332 26.808 1.00 37.59 206 PRO A N 1
ATOM 1584 C CA . PRO A 1 206 ? 16.431 -26.070 25.483 1.00 37.59 206 PRO A CA 1
ATOM 1585 C C . PRO A 1 206 ? 14.900 -26.392 25.275 1.00 37.59 206 PRO A C 1
ATOM 1587 O O . PRO A 1 206 ? 14.256 -26.975 26.137 1.00 37.59 206 PRO A O 1
ATOM 1590 N N . ASN A 1 207 ? 14.398 -26.129 24.038 1.00 30.17 207 ASN A N 1
ATOM 1591 C CA . ASN A 1 207 ? 13.345 -26.857 23.255 1.00 30.17 207 ASN A CA 1
ATOM 1592 C C . ASN A 1 207 ? 11.840 -26.733 23.663 1.00 30.17 207 ASN A C 1
ATOM 1594 O O . ASN A 1 207 ? 11.523 -26.879 24.828 1.00 30.17 207 ASN A O 1
ATOM 1598 N N . GLN A 1 208 ? 10.801 -26.551 22.818 1.00 27.38 208 GLN A N 1
ATOM 1599 C CA . GLN A 1 208 ? 10.553 -26.456 21.361 1.00 27.38 208 GLN A CA 1
ATOM 1600 C C . GLN A 1 208 ? 9.220 -25.698 21.122 1.00 27.38 208 GLN A C 1
ATOM 1602 O O . GLN A 1 208 ? 8.305 -25.859 21.921 1.00 27.38 208 GLN A O 1
ATOM 1607 N N . ALA A 1 209 ? 9.047 -25.016 19.981 1.00 29.73 209 ALA A N 1
ATOM 1608 C CA . ALA A 1 209 ? 7.851 -25.149 19.128 1.00 29.73 209 ALA A CA 1
ATOM 1609 C C . ALA A 1 209 ? 8.045 -24.388 17.806 1.00 29.73 209 ALA A C 1
ATOM 1611 O O . ALA A 1 209 ? 8.438 -23.227 17.766 1.00 29.73 209 ALA A O 1
ATOM 1612 N N . LYS A 1 210 ? 7.804 -25.114 16.720 1.00 32.50 210 LYS A N 1
ATOM 1613 C CA . LYS A 1 210 ? 7.976 -24.748 15.316 1.00 32.50 210 LYS A CA 1
ATOM 1614 C C . LYS A 1 210 ? 6.771 -23.936 14.817 1.00 32.50 210 LYS A C 1
ATOM 1616 O O . LYS A 1 210 ? 5.642 -24.281 15.152 1.00 32.50 210 LYS A O 1
ATOM 1621 N N . ASN A 1 211 ? 7.060 -23.017 13.892 1.00 34.38 211 ASN A N 1
ATOM 1622 C CA . ASN A 1 211 ? 6.205 -22.467 12.826 1.00 34.38 211 ASN A CA 1
ATOM 1623 C C . ASN A 1 211 ? 5.672 -21.031 12.996 1.00 34.38 211 ASN A C 1
ATOM 1625 O O . ASN A 1 211 ? 5.157 -20.642 14.036 1.00 34.38 211 ASN A O 1
ATOM 1629 N N . ILE A 1 212 ? 5.690 -20.338 11.843 1.00 42.12 212 ILE A N 1
ATOM 1630 C CA . ILE A 1 212 ? 5.020 -19.076 11.472 1.00 42.12 212 ILE A CA 1
ATOM 1631 C C . ILE A 1 212 ? 5.788 -17.770 11.754 1.00 42.12 212 ILE A C 1
ATOM 1633 O O . ILE A 1 212 ? 5.226 -16.864 12.346 1.00 42.12 212 ILE A O 1
ATOM 1637 N N . ILE A 1 213 ? 7.035 -17.607 11.280 1.00 36.81 213 ILE A N 1
ATOM 1638 C CA . ILE A 1 213 ? 7.643 -16.265 11.103 1.00 36.81 213 ILE A CA 1
ATOM 1639 C C . ILE A 1 213 ? 8.683 -16.289 9.966 1.00 36.81 213 ILE A C 1
ATOM 1641 O O . ILE A 1 213 ? 9.876 -16.407 10.217 1.00 36.81 213 ILE A O 1
ATOM 1645 N N . TYR A 1 214 ? 8.263 -16.139 8.709 1.00 38.25 214 TYR A N 1
ATOM 1646 C CA . TYR A 1 214 ? 9.174 -15.714 7.634 1.00 38.25 214 TYR A CA 1
ATOM 1647 C C . TYR A 1 214 ? 8.455 -14.683 6.764 1.00 38.25 214 TYR A C 1
ATOM 1649 O O . TYR A 1 214 ? 7.852 -15.009 5.753 1.00 38.25 214 TYR A O 1
ATOM 1657 N N . GLY A 1 215 ? 8.472 -13.435 7.231 1.00 41.00 215 GLY A N 1
ATOM 1658 C CA . GLY A 1 215 ? 7.932 -12.279 6.509 1.00 41.00 215 GLY A CA 1
ATOM 1659 C C . GLY A 1 215 ? 8.543 -10.949 6.960 1.00 41.00 215 GLY A C 1
ATOM 1660 O O . GLY A 1 215 ? 8.747 -10.072 6.137 1.00 41.00 215 GLY A O 1
ATOM 1661 N N . LEU A 1 216 ? 8.950 -10.826 8.233 1.00 40.78 216 LEU A N 1
ATOM 1662 C CA . LEU A 1 216 ? 9.643 -9.627 8.742 1.00 40.78 216 LEU A CA 1
ATOM 1663 C C . LEU A 1 216 ? 11.135 -9.823 9.078 1.00 40.78 216 LEU A C 1
ATOM 1665 O O . LEU A 1 216 ? 11.865 -8.845 9.201 1.00 40.78 216 LEU A O 1
ATOM 1669 N N . ALA A 1 217 ? 11.633 -11.058 9.196 1.00 37.56 217 ALA A N 1
ATOM 1670 C CA . ALA A 1 217 ? 13.017 -11.302 9.628 1.00 37.56 217 ALA A CA 1
ATOM 1671 C C . ALA A 1 217 ? 14.069 -11.227 8.501 1.00 37.56 217 ALA A C 1
ATOM 1673 O O . ALA A 1 217 ? 15.254 -11.077 8.784 1.00 37.56 217 ALA A O 1
ATOM 1674 N N . ALA A 1 218 ? 13.675 -11.301 7.225 1.00 42.41 218 ALA A N 1
ATOM 1675 C CA . ALA A 1 218 ? 14.632 -11.390 6.116 1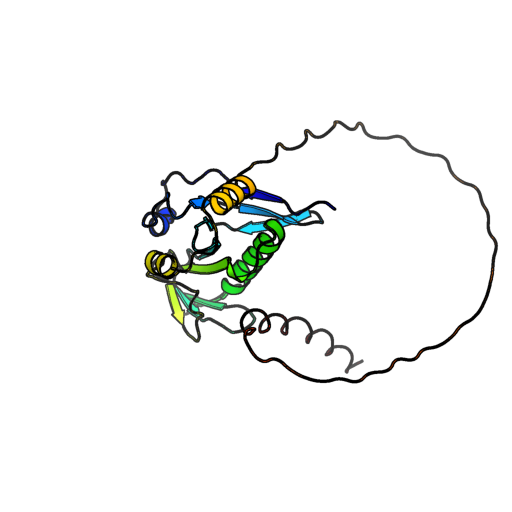.00 42.41 218 ALA A CA 1
ATOM 1676 C C . ALA A 1 218 ? 15.197 -10.037 5.631 1.00 42.41 218 ALA A C 1
ATOM 1678 O O . ALA A 1 218 ? 16.099 -10.028 4.802 1.00 42.41 218 ALA A O 1
ATOM 1679 N N . LEU A 1 219 ? 14.729 -8.895 6.154 1.00 46.69 219 LEU A N 1
ATOM 1680 C CA . LEU A 1 219 ? 15.213 -7.564 5.739 1.00 46.69 219 LEU A CA 1
ATOM 1681 C C . LEU A 1 219 ? 15.784 -6.704 6.877 1.00 46.69 219 LEU A C 1
ATOM 1683 O O . LEU A 1 219 ? 16.248 -5.595 6.626 1.00 46.69 219 LEU A O 1
ATOM 1687 N N . LEU A 1 220 ? 15.853 -7.231 8.105 1.00 43.69 220 LEU A N 1
ATOM 1688 C CA . LEU A 1 220 ? 16.578 -6.594 9.215 1.00 43.69 220 LEU A CA 1
ATOM 1689 C C . LEU A 1 220 ? 18.034 -7.080 9.364 1.00 43.69 220 LEU A C 1
ATOM 1691 O O . LEU A 1 220 ? 18.753 -6.575 10.222 1.00 43.69 220 LEU A O 1
ATOM 1695 N N . LEU A 1 221 ? 18.516 -7.991 8.506 1.00 39.09 221 LEU A N 1
ATOM 1696 C CA . LEU A 1 221 ? 19.913 -8.464 8.520 1.00 39.09 221 LEU A CA 1
ATOM 1697 C C . LEU A 1 221 ? 20.824 -7.794 7.466 1.00 39.09 221 LEU A C 1
ATOM 1699 O O . LEU A 1 221 ? 21.961 -8.215 7.278 1.00 39.09 221 LEU A O 1
ATOM 1703 N N . GLY A 1 222 ? 20.352 -6.748 6.778 1.00 38.31 222 GLY A N 1
ATOM 1704 C CA . GLY A 1 222 ? 21.142 -6.003 5.782 1.00 38.31 222 GLY A CA 1
ATOM 1705 C C . GLY A 1 222 ? 21.888 -4.776 6.324 1.00 38.31 222 GLY A C 1
ATOM 1706 O O . GLY A 1 222 ? 22.749 -4.234 5.640 1.00 38.31 222 GLY A O 1
ATOM 1707 N N . ALA A 1 223 ? 21.595 -4.330 7.550 1.00 45.12 223 ALA A N 1
ATOM 1708 C CA . ALA A 1 223 ? 22.083 -3.051 8.084 1.00 45.12 223 ALA A CA 1
ATOM 1709 C C . ALA A 1 223 ? 23.103 -3.178 9.235 1.00 45.12 223 ALA A C 1
ATOM 1711 O O . ALA A 1 223 ? 23.278 -2.233 9.999 1.00 45.12 223 ALA A O 1
ATOM 1712 N N . LEU A 1 224 ? 23.791 -4.322 9.372 1.00 44.84 224 LEU A N 1
ATOM 1713 C CA . LEU A 1 224 ? 24.809 -4.506 10.424 1.00 44.84 224 LEU A CA 1
ATOM 1714 C C . LEU A 1 224 ? 26.095 -5.234 9.981 1.00 44.84 224 LEU A C 1
ATOM 1716 O O . LEU A 1 224 ? 26.862 -5.677 10.829 1.00 44.84 224 LEU A O 1
ATOM 1720 N N . ILE A 1 225 ? 26.388 -5.325 8.674 1.00 47.41 225 ILE A N 1
ATOM 1721 C CA . ILE A 1 225 ? 27.647 -5.936 8.170 1.00 47.41 225 ILE A CA 1
ATOM 1722 C C . ILE A 1 225 ? 28.567 -4.935 7.433 1.00 47.41 225 ILE A C 1
ATOM 1724 O O . ILE A 1 225 ? 29.680 -5.274 7.054 1.00 47.41 225 ILE A O 1
ATOM 1728 N N . MET A 1 226 ? 28.208 -3.652 7.339 1.00 42.56 226 MET A N 1
ATOM 1729 C CA . MET A 1 226 ? 29.085 -2.612 6.758 1.00 42.56 226 MET A CA 1
ATOM 1730 C C . MET A 1 226 ? 29.744 -1.688 7.797 1.00 42.56 226 MET A C 1
ATOM 1732 O O . MET A 1 226 ? 30.125 -0.569 7.477 1.00 42.56 226 MET A O 1
ATOM 1736 N N . SER A 1 227 ? 29.918 -2.145 9.043 1.00 44.56 227 SER A N 1
ATOM 1737 C CA . SER A 1 227 ? 30.724 -1.419 10.045 1.00 44.56 227 SER A CA 1
ATOM 1738 C C . SER A 1 227 ? 31.860 -2.249 10.658 1.00 44.56 227 SER A C 1
ATOM 1740 O O . SER A 1 227 ? 32.491 -1.805 11.612 1.00 44.56 227 SER A O 1
ATOM 1742 N N . LEU A 1 228 ? 32.158 -3.430 10.099 1.00 46.03 228 LEU A N 1
ATOM 1743 C CA . LEU A 1 228 ? 33.238 -4.319 10.560 1.00 46.03 228 LEU A CA 1
ATOM 1744 C C . LEU A 1 228 ? 34.345 -4.573 9.518 1.00 46.03 228 LEU A C 1
ATOM 1746 O O . LEU A 1 228 ? 35.245 -5.363 9.776 1.00 46.03 228 LEU A O 1
ATOM 1750 N N . LEU A 1 229 ? 34.338 -3.874 8.377 1.00 47.53 229 LEU A N 1
ATOM 1751 C CA . LEU A 1 229 ? 35.360 -4.024 7.325 1.00 47.53 229 LEU A CA 1
ATOM 1752 C C . LEU A 1 229 ? 36.393 -2.880 7.249 1.00 47.53 229 LEU A C 1
ATOM 1754 O O . LEU A 1 229 ? 37.293 -2.947 6.422 1.00 47.53 229 LEU A O 1
ATOM 1758 N N . VAL A 1 230 ? 36.333 -1.868 8.130 1.00 50.78 230 VAL A N 1
ATOM 1759 C CA . VAL A 1 230 ? 37.284 -0.723 8.135 1.00 50.78 230 VAL A CA 1
ATOM 1760 C C . VAL A 1 230 ? 38.320 -0.775 9.280 1.00 50.78 230 VAL A C 1
ATOM 1762 O O . VAL A 1 230 ? 39.181 0.088 9.371 1.00 50.78 230 VAL A O 1
ATOM 1765 N N . SER A 1 231 ? 38.342 -1.822 10.116 1.00 46.12 231 SER A N 1
ATOM 1766 C CA . SER A 1 231 ? 39.398 -2.006 11.144 1.00 46.12 231 SER A CA 1
ATOM 1767 C C . SER A 1 231 ? 40.286 -3.234 10.929 1.00 46.12 231 SER A C 1
ATOM 1769 O O . SER A 1 231 ? 40.904 -3.731 11.862 1.00 46.12 231 SER A O 1
ATOM 1771 N N . TRP A 1 232 ? 40.386 -3.702 9.685 1.00 44.62 232 TRP A N 1
ATOM 1772 C CA . TRP A 1 232 ? 41.420 -4.638 9.236 1.00 44.62 232 TRP A CA 1
ATOM 1773 C C . TRP A 1 232 ? 42.139 -4.046 8.017 1.00 44.62 232 TRP A C 1
ATOM 1775 O O . TRP A 1 232 ? 42.133 -4.647 6.956 1.00 44.62 232 TRP A O 1
ATOM 1785 N N . LEU A 1 233 ? 42.690 -2.830 8.132 1.00 49.19 233 LEU A N 1
ATOM 1786 C CA . LEU A 1 233 ? 43.798 -2.357 7.278 1.00 49.19 233 LEU A CA 1
ATOM 1787 C C . LEU A 1 233 ? 44.491 -1.076 7.808 1.00 49.19 233 LEU A C 1
ATOM 1789 O O . LEU A 1 233 ? 45.045 -0.300 7.029 1.00 49.19 233 LEU A O 1
ATOM 1793 N N . SER A 1 234 ? 44.481 -0.816 9.119 1.00 48.88 234 SER A N 1
ATOM 1794 C CA . SER A 1 234 ? 45.289 0.247 9.747 1.00 48.88 234 SER A CA 1
ATOM 1795 C C . SER A 1 234 ? 45.693 -0.145 11.156 1.00 48.88 234 SER A C 1
ATOM 1797 O O . SER A 1 234 ? 44.816 -0.680 11.868 1.00 48.88 234 SER A O 1
#

Foldseek 3Di:
DDAKAKAFDDQDDPDDPLCVVVVPDDCVAWVWTAWMWIADDVGDIAIQGIWIFGLLAIEGEAEDADAAEWEDDPQFFIWGDDPPDIDTHGDSQVSQVVVLVRLCRRLVDDSSRYQYAYEHSNLRYHYDDPDDPRYYDDDSVVVVVVRDDRPDDPVRSVVSCCRNHDDPDPDDPDDDDDDDDDDDDDDDDDYDDDDDDDDDDDDDDDDDDDDDDDDPPPRVPSPPPVPPPPPPPD

Secondary structure (DSSP, 8-state):
-PPPEEEE--PPPS-SGGGGGGTTS-TTTEEEE--EEEEPTTS-EEEESEEEEETTEEEEEEEE---EEEE--TTSEEEEEETTEEEEEE-HHHHHHHHHHHHHHHHT--GGGEEEEEEETTS-EEEESS--TTEESS-HHHHHHH--S--S-HHHHHHHHHHHH--PPPP-------------------------------------------SSTTSSSSSSSSSSSSSS--

InterPro domains:
  IPR011528 Nuclease-related domain, NERD [PF08378] (30-121)
  IPR011528 Nuclease-related domain, NERD [PS50965] (13-126)

Radius of gyration: 24.97 Å; chains: 1; bounding box: 64×67×71 Å